Protein AF-A0A2A5FMI6-F1 (afdb_monomer)

Structure (mmCIF, N/CA/C/O backbone):
data_AF-A0A2A5FMI6-F1
#
_entry.id   AF-A0A2A5FMI6-F1
#
loop_
_atom_site.group_PDB
_atom_site.id
_atom_site.type_symbol
_atom_site.label_atom_id
_atom_site.label_alt_id
_atom_site.label_comp_id
_atom_site.label_asym_id
_atom_site.label_entity_id
_atom_site.label_seq_id
_atom_site.pdbx_PDB_ins_code
_atom_site.Cartn_x
_atom_site.Cartn_y
_atom_site.Cartn_z
_atom_site.occupancy
_atom_site.B_iso_or_equiv
_atom_site.auth_seq_id
_atom_site.auth_comp_id
_atom_site.auth_asym_id
_atom_site.auth_atom_id
_atom_site.pdbx_PDB_model_num
ATOM 1 N N . MET A 1 1 ? 10.194 15.326 -29.541 1.00 34.41 1 MET A N 1
ATOM 2 C CA . MET A 1 1 ? 9.474 14.145 -29.024 1.00 34.41 1 MET A CA 1
ATOM 3 C C . MET A 1 1 ? 8.820 14.568 -27.722 1.00 34.41 1 MET A C 1
ATOM 5 O O . MET A 1 1 ? 9.535 14.961 -26.812 1.00 34.41 1 MET A O 1
ATOM 9 N N . CYS A 1 2 ? 7.489 14.636 -27.672 1.00 30.33 2 CYS A N 1
ATOM 10 C CA . CYS A 1 2 ? 6.779 14.927 -26.428 1.00 30.33 2 CYS A CA 1
ATOM 11 C C . CYS A 1 2 ? 6.796 13.659 -25.573 1.00 30.33 2 CYS A C 1
ATOM 13 O O . CYS A 1 2 ? 6.233 12.650 -25.986 1.00 30.33 2 CYS A O 1
ATOM 15 N N . ASN A 1 3 ? 7.459 13.709 -24.417 1.00 36.16 3 ASN A N 1
ATOM 16 C CA . ASN A 1 3 ? 7.354 12.672 -23.396 1.00 36.16 3 ASN A CA 1
ATOM 17 C C . ASN A 1 3 ? 5.887 12.601 -22.959 1.00 36.16 3 ASN A C 1
ATOM 19 O O . ASN A 1 3 ? 5.417 13.506 -22.267 1.00 36.16 3 ASN A O 1
ATOM 23 N N . SER A 1 4 ? 5.151 11.568 -23.372 1.00 38.09 4 SER A N 1
ATOM 24 C CA . SER A 1 4 ? 3.865 11.270 -22.749 1.00 38.09 4 SER A CA 1
ATOM 25 C C . SER A 1 4 ? 4.165 10.781 -21.339 1.00 38.09 4 SER A C 1
ATOM 27 O O . SER A 1 4 ? 4.518 9.622 -21.130 1.00 38.09 4 SER A O 1
ATOM 29 N N . ILE A 1 5 ? 4.105 11.690 -20.369 1.00 50.72 5 ILE A N 1
ATOM 30 C CA . ILE A 1 5 ? 4.133 11.322 -18.957 1.00 50.72 5 ILE A CA 1
ATOM 31 C C . ILE A 1 5 ? 2.928 10.402 -18.755 1.00 50.72 5 ILE A C 1
ATOM 33 O O . ILE A 1 5 ? 1.802 10.793 -19.064 1.00 50.72 5 ILE A O 1
ATOM 37 N N . SER A 1 6 ? 3.162 9.160 -18.332 1.00 61.16 6 SER A N 1
ATOM 38 C CA . SER A 1 6 ? 2.070 8.218 -18.104 1.00 61.16 6 SER A CA 1
ATOM 39 C C . SER A 1 6 ? 1.107 8.786 -17.061 1.00 61.16 6 SER A C 1
ATOM 41 O O . SER A 1 6 ? 1.541 9.430 -16.104 1.00 61.16 6 SER A O 1
ATOM 43 N N . VAL A 1 7 ? -0.196 8.523 -17.207 1.00 62.25 7 VAL A N 1
ATOM 44 C CA . VAL A 1 7 ? -1.234 8.937 -16.236 1.00 62.25 7 VAL A CA 1
ATOM 45 C C . VAL A 1 7 ? -0.836 8.541 -14.805 1.00 62.25 7 VAL A C 1
ATOM 47 O O . VAL A 1 7 ? -1.067 9.284 -13.853 1.00 62.25 7 VAL A O 1
ATOM 50 N N . PHE A 1 8 ? -0.142 7.406 -14.677 1.00 67.62 8 PHE A N 1
ATOM 51 C CA . PHE A 1 8 ? 0.474 6.919 -13.447 1.00 67.62 8 PHE A CA 1
ATOM 52 C C . PHE A 1 8 ? 1.432 7.935 -12.796 1.00 67.62 8 PHE A C 1
ATOM 54 O O . PHE A 1 8 ? 1.319 8.260 -11.612 1.00 67.62 8 PHE A O 1
ATOM 61 N N . SER A 1 9 ? 2.392 8.446 -13.570 1.00 62.84 9 SER A N 1
ATOM 62 C CA . SER A 1 9 ? 3.429 9.360 -13.080 1.00 62.84 9 SER A CA 1
ATOM 63 C C . SER A 1 9 ? 2.920 10.794 -12.909 1.00 62.84 9 SER A C 1
ATOM 65 O O . SER A 1 9 ? 3.347 11.473 -11.974 1.00 62.84 9 SER A O 1
ATOM 67 N N . GLN A 1 10 ? 1.954 11.224 -13.729 1.00 68.44 10 GLN A N 1
ATOM 68 C CA . GLN A 1 10 ? 1.236 12.490 -13.543 1.00 68.44 10 GLN A CA 1
ATOM 69 C C . GLN A 1 10 ? 0.511 12.528 -12.195 1.00 68.44 10 GLN A C 1
ATOM 71 O O . GLN A 1 10 ? 0.766 13.426 -11.394 1.00 68.44 10 GLN A O 1
ATOM 76 N N . LEU A 1 11 ? -0.287 11.508 -11.879 1.00 75.56 11 LEU A N 1
ATOM 77 C CA . LEU A 1 11 ? -1.120 11.499 -10.676 1.00 75.56 11 LEU A CA 1
ATOM 78 C C . LEU A 1 11 ? -0.313 11.606 -9.376 1.00 75.56 11 LEU A C 1
ATOM 80 O O . LEU A 1 11 ? -0.674 12.338 -8.458 1.00 75.56 11 LEU A O 1
ATOM 84 N N . ARG A 1 12 ? 0.821 10.910 -9.286 1.00 74.75 12 ARG A N 1
ATOM 85 C CA . ARG A 1 12 ? 1.675 10.974 -8.091 1.00 74.75 12 ARG A CA 1
ATOM 86 C C . ARG A 1 12 ? 2.562 12.214 -8.034 1.00 74.75 12 ARG A C 1
ATOM 88 O O . ARG A 1 12 ? 2.994 12.578 -6.944 1.00 74.75 12 ARG A O 1
ATOM 95 N N . SER A 1 13 ? 2.797 12.886 -9.162 1.00 71.31 13 SER A N 1
ATOM 96 C CA . SER A 1 13 ? 3.452 14.201 -9.180 1.00 71.31 13 SER A CA 1
ATOM 97 C C . SER A 1 13 ? 2.554 15.322 -8.636 1.00 71.31 13 SER A C 1
ATOM 99 O O . SER A 1 13 ? 3.059 16.331 -8.148 1.00 71.31 13 SER A O 1
ATOM 101 N N . GLU A 1 14 ? 1.232 15.125 -8.653 1.00 75.69 14 GLU A N 1
ATOM 102 C CA . GLU A 1 14 ? 0.247 16.055 -8.085 1.00 75.69 14 GLU A CA 1
ATOM 103 C C . GLU A 1 14 ? 0.136 15.945 -6.553 1.00 75.69 14 GLU A C 1
ATOM 105 O O . GLU A 1 14 ? -0.409 16.835 -5.889 1.00 75.69 14 GLU A O 1
ATOM 110 N N . LEU A 1 15 ? 0.675 14.872 -5.963 1.00 83.56 15 LEU A N 1
ATOM 111 C CA . LEU A 1 15 ? 0.657 14.667 -4.520 1.00 83.56 15 LEU A CA 1
ATOM 112 C C . LEU A 1 15 ? 1.645 15.611 -3.829 1.00 83.56 15 LEU A C 1
ATOM 114 O O . LEU A 1 15 ? 2.859 15.543 -4.007 1.00 83.56 15 LEU A O 1
ATOM 118 N N . LYS A 1 16 ? 1.113 16.468 -2.954 1.00 84.19 16 LYS A N 1
ATOM 119 C CA . LYS A 1 16 ? 1.914 17.404 -2.144 1.00 84.19 16 LYS A CA 1
ATOM 120 C C . LYS A 1 16 ? 2.752 16.710 -1.069 1.00 84.19 16 LYS A C 1
ATOM 122 O O . LYS A 1 16 ? 3.698 17.297 -0.550 1.00 84.19 16 LYS A O 1
ATOM 127 N N . VAL A 1 17 ? 2.364 15.497 -0.684 1.00 87.69 17 VAL A N 1
ATOM 128 C CA . VAL A 1 17 ? 3.002 14.698 0.363 1.00 87.69 17 VAL A CA 1
ATOM 129 C C . VAL A 1 17 ? 3.212 13.295 -0.184 1.00 87.69 17 VAL A C 1
ATOM 131 O O . VAL A 1 17 ? 2.333 12.751 -0.846 1.00 87.69 17 VAL A O 1
ATOM 134 N N . ALA A 1 18 ? 4.378 12.715 0.093 1.00 89.00 18 ALA A N 1
ATOM 135 C CA . ALA A 1 18 ? 4.676 11.350 -0.314 1.00 89.00 18 ALA A CA 1
ATOM 136 C C . ALA A 1 18 ? 3.702 10.352 0.364 1.00 89.00 18 ALA A C 1
ATOM 138 O O . ALA A 1 18 ? 3.466 10.498 1.571 1.00 89.00 18 ALA A O 1
ATOM 139 N N . PRO A 1 19 ? 3.142 9.371 -0.377 1.00 91.81 19 PRO A N 1
ATOM 140 C CA . PRO A 1 19 ? 2.148 8.427 0.145 1.00 91.81 19 PRO A CA 1
ATOM 141 C C . PRO A 1 19 ? 2.578 7.703 1.422 1.00 91.81 19 PRO A C 1
ATOM 143 O O . PRO A 1 19 ? 1.815 7.700 2.383 1.00 91.81 19 PRO A O 1
ATOM 146 N N . ASP A 1 20 ? 3.825 7.224 1.491 1.00 93.50 20 ASP A N 1
ATOM 147 C CA . ASP A 1 20 ? 4.408 6.542 2.658 1.00 93.50 20 ASP A CA 1
ATOM 148 C C . ASP A 1 20 ? 4.218 7.330 3.966 1.00 93.50 20 ASP A C 1
ATOM 150 O O . ASP A 1 20 ? 3.872 6.780 5.015 1.00 93.50 20 ASP A O 1
ATOM 154 N N . LYS A 1 21 ? 4.382 8.656 3.911 1.00 95.25 21 LYS A N 1
ATOM 155 C CA . LYS A 1 21 ? 4.176 9.532 5.074 1.00 95.25 21 LYS A CA 1
ATOM 156 C C . LYS A 1 21 ? 2.707 9.648 5.461 1.00 95.25 21 LYS A C 1
ATOM 158 O O . LYS A 1 21 ? 2.399 9.741 6.649 1.00 95.25 21 LYS A O 1
ATOM 163 N N . VAL A 1 22 ? 1.812 9.678 4.475 1.00 96.44 22 VAL A N 1
ATOM 164 C CA . VAL A 1 22 ? 0.367 9.759 4.710 1.00 96.44 22 VAL A CA 1
ATOM 165 C C . VAL A 1 22 ? -0.139 8.441 5.288 1.00 96.44 22 VAL A C 1
ATOM 167 O O . VAL A 1 22 ? -0.805 8.462 6.318 1.00 96.44 22 VAL A O 1
ATOM 170 N N . PHE A 1 23 ? 0.248 7.308 4.706 1.00 97.62 23 PHE A N 1
ATOM 171 C CA . PHE A 1 23 ? -0.088 5.972 5.194 1.00 97.62 23 PHE A CA 1
ATOM 172 C C . PHE A 1 23 ? 0.403 5.735 6.623 1.00 97.62 23 PHE A C 1
ATOM 174 O O . PHE A 1 23 ? -0.379 5.336 7.483 1.00 97.62 23 PHE A O 1
ATOM 181 N N . SER A 1 24 ? 1.659 6.082 6.923 1.00 97.69 24 SER A N 1
ATOM 182 C CA . SER A 1 24 ? 2.195 5.999 8.287 1.00 97.69 24 SER A CA 1
ATOM 183 C C . SER A 1 24 ? 1.380 6.833 9.287 1.00 97.69 24 SER A C 1
ATOM 185 O O . SER A 1 24 ? 1.099 6.381 10.399 1.00 97.69 24 SER A O 1
ATOM 187 N N . ALA A 1 25 ? 0.951 8.038 8.894 1.00 97.69 25 ALA A N 1
ATOM 188 C CA . ALA A 1 25 ? 0.086 8.863 9.728 1.00 97.69 25 ALA A CA 1
ATOM 189 C C . ALA A 1 25 ? -1.312 8.247 9.898 1.00 97.69 25 ALA A C 1
ATOM 191 O O . ALA A 1 25 ? -1.850 8.278 11.001 1.00 97.69 25 ALA A O 1
ATOM 192 N N . MET A 1 26 ? -1.891 7.678 8.837 1.00 97.75 26 MET A N 1
ATOM 193 C CA . MET A 1 26 ? -3.195 7.012 8.883 1.00 97.75 26 MET A CA 1
ATOM 194 C C . MET A 1 26 ? -3.189 5.823 9.847 1.00 97.75 26 MET A C 1
ATOM 196 O O . MET A 1 26 ? -4.048 5.784 10.722 1.00 97.75 26 MET A O 1
ATOM 200 N N . ILE A 1 27 ? -2.195 4.929 9.761 1.00 97.12 27 ILE A N 1
ATOM 201 C CA . ILE A 1 27 ? -2.022 3.809 10.705 1.00 97.12 27 ILE A CA 1
ATOM 202 C C . ILE A 1 27 ? -1.984 4.339 12.143 1.00 97.12 27 ILE A C 1
ATOM 204 O O . ILE A 1 27 ? -2.795 3.947 12.976 1.00 97.12 27 ILE A O 1
ATOM 208 N N . LYS A 1 28 ? -1.119 5.324 12.412 1.00 97.12 28 LYS A N 1
ATOM 209 C CA . LYS A 1 28 ? -0.980 5.926 13.744 1.00 97.12 28 LYS A CA 1
ATOM 210 C C . LYS A 1 28 ? -2.276 6.553 14.266 1.00 97.12 28 LYS A C 1
ATOM 212 O O . LYS A 1 28 ? -2.503 6.557 15.474 1.00 97.12 28 LYS A O 1
ATOM 217 N N . TYR A 1 29 ? -3.081 7.170 13.402 1.00 96.94 29 TYR A N 1
ATOM 218 C CA . TYR A 1 29 ? -4.355 7.760 13.813 1.00 96.94 29 TYR A CA 1
ATOM 219 C C . TYR A 1 29 ? -5.430 6.698 14.039 1.00 96.94 29 TYR A C 1
ATOM 221 O O . TYR A 1 29 ? -6.199 6.845 14.982 1.00 96.94 29 TYR A O 1
ATOM 229 N N . ALA A 1 30 ? -5.443 5.618 13.256 1.00 95.56 30 ALA A N 1
ATOM 230 C CA . ALA A 1 30 ? -6.326 4.478 13.485 1.00 95.56 30 ALA A CA 1
ATOM 231 C C . ALA A 1 30 ? -6.004 3.761 14.810 1.00 95.56 30 ALA A C 1
ATOM 233 O O . ALA A 1 30 ? -6.902 3.556 15.617 1.00 95.56 30 ALA A O 1
ATOM 234 N N . GLU A 1 31 ? -4.725 3.503 15.108 1.00 94.31 31 GLU A N 1
ATOM 235 C CA . GLU A 1 31 ? -4.276 2.911 16.386 1.00 94.31 31 GLU A CA 1
ATOM 236 C C . GLU A 1 31 ? -4.649 3.751 17.618 1.00 94.31 31 GLU A C 1
ATOM 238 O O . GLU A 1 31 ? -4.774 3.232 18.724 1.00 94.31 31 GLU A O 1
ATOM 243 N N . LYS A 1 32 ? -4.781 5.069 17.440 1.00 95.31 32 LYS A N 1
ATOM 244 C CA . LYS A 1 32 ? -5.145 6.021 18.499 1.00 95.31 32 LYS A CA 1
ATOM 245 C C . LYS A 1 32 ? -6.629 6.365 18.522 1.00 95.31 32 LYS A C 1
ATOM 247 O O . LYS A 1 32 ? -7.016 7.236 19.298 1.00 95.31 32 LYS A O 1
ATOM 252 N N . GLU A 1 33 ? -7.414 5.757 17.638 1.00 93.38 33 GLU A N 1
ATOM 253 C CA . GLU A 1 33 ? -8.842 6.039 17.459 1.00 93.38 33 GLU A CA 1
ATOM 254 C C . GLU A 1 33 ? -9.129 7.524 17.140 1.00 93.38 33 GLU A C 1
ATOM 256 O O . GLU A 1 33 ? -10.209 8.062 17.385 1.00 93.38 33 GLU A O 1
ATOM 261 N N . ASP A 1 34 ? -8.151 8.219 16.549 1.00 95.06 34 ASP A N 1
ATOM 262 C CA . ASP A 1 34 ? -8.227 9.632 16.180 1.00 95.06 34 ASP A CA 1
ATOM 263 C C . ASP A 1 34 ? -8.841 9.783 14.782 1.00 95.06 34 ASP A C 1
ATOM 265 O O . ASP A 1 34 ? -8.181 10.103 13.786 1.00 95.06 34 ASP A O 1
ATOM 269 N N . SER A 1 35 ? -10.148 9.535 14.714 1.00 93.38 35 SER A N 1
ATOM 270 C CA . SER A 1 35 ? -10.934 9.572 13.476 1.00 93.38 35 SER A CA 1
ATOM 271 C C . SER A 1 35 ? -10.835 10.918 12.745 1.00 93.38 35 SER A C 1
ATOM 273 O O . SER A 1 35 ? -10.764 10.969 11.515 1.00 93.38 35 SER A O 1
ATOM 275 N N . VAL A 1 36 ? -10.763 12.029 13.484 1.00 94.44 36 VAL A N 1
ATOM 276 C CA . VAL A 1 36 ? -10.676 13.377 12.908 1.00 94.44 36 VAL A CA 1
ATOM 277 C C . VAL A 1 36 ? -9.380 13.549 12.125 1.00 94.44 36 VAL A C 1
ATOM 279 O O . VAL A 1 36 ? -9.405 14.045 10.993 1.00 94.44 36 VAL A O 1
ATOM 282 N N . ASN A 1 37 ? -8.242 13.171 12.710 1.00 96.56 37 ASN A N 1
ATOM 283 C CA . ASN A 1 37 ? -6.961 13.321 12.034 1.00 96.56 37 ASN A CA 1
ATOM 284 C C . ASN A 1 37 ? -6.726 12.230 10.982 1.00 96.56 37 ASN A C 1
ATOM 286 O O . ASN A 1 37 ? -6.128 12.536 9.950 1.00 96.56 37 ASN A O 1
ATOM 290 N N . LEU A 1 38 ? -7.296 11.032 11.144 1.00 96.25 38 LEU A N 1
ATOM 291 C CA . LEU A 1 38 ? -7.330 10.011 10.094 1.00 96.25 38 LEU A CA 1
ATOM 292 C C . LEU A 1 38 ? -8.002 10.538 8.813 1.00 96.25 38 LEU A C 1
ATOM 294 O O . LEU A 1 38 ? -7.400 10.526 7.737 1.00 96.25 38 LEU A O 1
ATOM 298 N N . ILE A 1 39 ? -9.208 11.104 8.932 1.00 94.88 39 ILE A N 1
ATOM 299 C CA . ILE A 1 39 ? -9.945 11.670 7.790 1.00 94.88 39 ILE A CA 1
ATOM 300 C C . ILE A 1 39 ? -9.205 12.857 7.160 1.00 94.88 39 ILE A C 1
ATOM 302 O O . ILE A 1 39 ? -9.271 13.056 5.944 1.00 94.88 39 ILE A O 1
ATOM 306 N N . LYS A 1 40 ? -8.492 13.668 7.954 1.00 95.81 40 LYS A N 1
ATOM 307 C CA . LYS A 1 40 ? -7.649 14.750 7.417 1.00 95.81 40 LYS A CA 1
ATOM 308 C C . LYS A 1 40 ? -6.466 14.201 6.623 1.00 95.81 40 LYS A C 1
ATOM 310 O O . LYS A 1 40 ? -6.226 14.705 5.528 1.00 95.81 40 LYS A O 1
ATOM 315 N N . SER A 1 41 ? -5.781 13.176 7.131 1.00 95.75 41 SER A N 1
ATOM 316 C CA . SER A 1 41 ? -4.659 12.526 6.445 1.00 95.75 41 SER A CA 1
ATOM 317 C C . SER A 1 41 ? -5.053 12.011 5.066 1.00 95.75 41 SER A C 1
ATOM 319 O O . SER A 1 41 ? -4.372 12.311 4.089 1.00 95.75 41 SER A O 1
ATOM 321 N N . MET A 1 42 ? -6.200 11.334 4.960 1.00 94.19 42 MET A N 1
ATOM 322 C CA . MET A 1 42 ? -6.684 10.765 3.696 1.00 94.19 42 MET A CA 1
ATOM 323 C C . MET A 1 42 ? -6.809 11.792 2.564 1.00 94.19 42 MET A C 1
ATOM 325 O O . MET A 1 42 ? -6.537 11.470 1.412 1.00 94.19 42 MET A O 1
ATOM 329 N N . LYS A 1 43 ? -7.145 13.052 2.873 1.00 93.06 43 LYS A N 1
ATOM 330 C CA . LYS A 1 43 ? -7.273 14.111 1.854 1.00 93.06 43 LYS A CA 1
ATOM 331 C C . LYS A 1 43 ? -5.977 14.358 1.081 1.00 93.06 43 LYS A C 1
ATOM 333 O O . LYS A 1 43 ? -6.023 14.842 -0.045 1.00 93.06 43 LYS A O 1
ATOM 338 N N . HIS A 1 44 ? -4.821 14.047 1.668 1.00 94.00 44 HIS A N 1
ATOM 339 C CA . HIS A 1 44 ? -3.525 14.222 1.011 1.00 94.00 44 HIS A CA 1
ATOM 340 C C . HIS A 1 44 ? -3.249 13.186 -0.082 1.00 94.00 44 HIS A C 1
ATOM 342 O O . HIS A 1 44 ? -2.366 13.417 -0.903 1.00 94.00 44 HIS A O 1
ATOM 348 N N . ILE A 1 45 ? -4.012 12.091 -0.108 1.00 93.50 45 ILE A N 1
ATOM 349 C CA . ILE A 1 45 ? -3.935 11.023 -1.110 1.00 93.50 45 ILE A CA 1
ATOM 350 C C . ILE A 1 45 ? -5.255 10.855 -1.876 1.00 93.50 45 ILE A C 1
ATOM 352 O O . ILE A 1 45 ? -5.439 9.848 -2.549 1.00 93.50 45 ILE A O 1
ATOM 356 N N . ASP A 1 46 ? -6.164 11.838 -1.824 1.00 91.75 46 ASP A N 1
ATOM 357 C CA . ASP A 1 46 ? -7.442 11.799 -2.554 1.00 91.75 46 ASP A CA 1
ATOM 358 C C . ASP A 1 46 ? -7.283 11.429 -4.047 1.00 91.75 46 ASP A C 1
ATOM 360 O O . ASP A 1 46 ? -8.065 10.602 -4.516 1.00 91.75 46 ASP A O 1
ATOM 364 N N . PRO A 1 47 ? -6.269 11.926 -4.793 1.00 90.50 47 PRO A N 1
ATOM 365 C CA . PRO A 1 47 ? -6.044 11.485 -6.171 1.00 90.50 47 PRO A CA 1
ATOM 366 C C . PRO A 1 47 ? -5.799 9.973 -6.305 1.00 90.50 47 PRO A C 1
ATOM 368 O O . PRO A 1 47 ? -6.330 9.348 -7.220 1.00 90.50 47 PRO A O 1
ATOM 371 N N . LEU A 1 48 ? -5.047 9.364 -5.377 1.00 90.75 48 LEU A N 1
ATOM 372 C CA . LEU A 1 48 ? -4.823 7.912 -5.363 1.00 90.75 48 LEU A CA 1
ATOM 373 C C . LEU A 1 48 ? -6.114 7.158 -5.045 1.00 90.75 48 LEU A C 1
ATOM 375 O O . LEU A 1 48 ? -6.441 6.195 -5.729 1.00 90.75 48 LEU A O 1
ATOM 379 N N . LEU A 1 49 ? -6.880 7.631 -4.060 1.00 93.00 49 LEU A N 1
ATOM 380 C CA . LEU A 1 49 ? -8.150 7.011 -3.672 1.00 93.00 49 LEU A CA 1
ATOM 381 C C . LEU A 1 49 ? -9.157 7.008 -4.833 1.00 93.00 49 LEU A C 1
ATOM 383 O O . LEU A 1 49 ? -9.795 5.990 -5.086 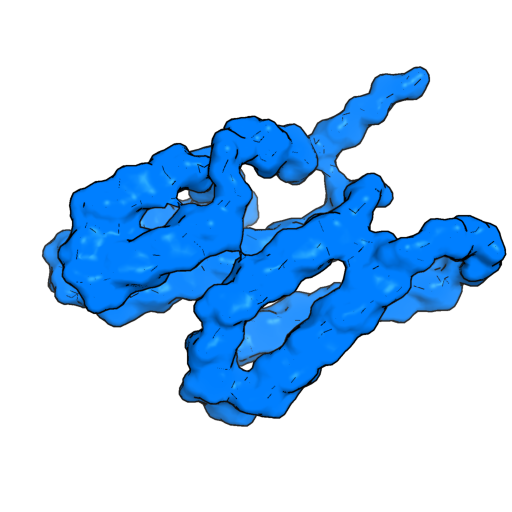1.00 93.00 49 LEU A O 1
ATOM 387 N N . ILE A 1 50 ? -9.248 8.113 -5.582 1.00 91.06 50 ILE A N 1
ATOM 388 C CA . ILE A 1 50 ? -10.103 8.216 -6.775 1.00 91.06 50 ILE A CA 1
ATOM 389 C C . ILE A 1 50 ? -9.637 7.246 -7.865 1.00 91.06 50 ILE A C 1
ATOM 391 O O . ILE A 1 50 ? -10.458 6.547 -8.458 1.00 91.06 50 ILE A O 1
ATOM 395 N N . ARG A 1 51 ? -8.325 7.165 -8.120 1.00 88.06 51 ARG A N 1
ATOM 396 C CA . ARG A 1 51 ? -7.769 6.205 -9.084 1.00 88.06 51 ARG A CA 1
ATOM 397 C C . ARG A 1 51 ? -8.107 4.772 -8.688 1.00 88.06 51 ARG A C 1
ATOM 399 O O . ARG A 1 51 ? -8.514 3.996 -9.545 1.00 88.06 51 ARG A O 1
ATOM 406 N N . PHE A 1 52 ? -7.969 4.417 -7.413 1.00 91.00 52 PHE A N 1
ATOM 407 C CA . PHE A 1 52 ? -8.253 3.057 -6.959 1.00 91.00 52 PHE A CA 1
ATOM 408 C C . PHE A 1 52 ? -9.731 2.703 -7.043 1.00 91.00 52 PHE A C 1
ATOM 410 O O . PHE A 1 52 ? -10.057 1.594 -7.457 1.00 91.00 52 PHE A O 1
ATOM 417 N N . GLN A 1 53 ? -10.618 3.657 -6.772 1.00 92.56 53 GLN A N 1
ATOM 418 C CA . GLN A 1 53 ? -12.040 3.486 -7.041 1.00 92.56 53 GLN A CA 1
ATOM 419 C C . GLN A 1 53 ? -12.305 3.215 -8.529 1.00 92.56 53 GLN A C 1
ATOM 421 O O . GLN A 1 53 ? -13.058 2.312 -8.860 1.00 92.56 53 GLN A O 1
ATOM 426 N N . GLN A 1 54 ? -11.661 3.949 -9.439 1.00 89.12 54 GLN A N 1
ATOM 427 C CA . GLN A 1 54 ? -11.870 3.785 -10.883 1.00 89.12 54 GLN A CA 1
ATOM 428 C C . GLN A 1 54 ? -11.256 2.498 -11.451 1.00 89.12 54 GLN A C 1
ATOM 430 O O . GLN A 1 54 ? -11.817 1.901 -12.364 1.00 89.12 54 GLN A O 1
ATOM 435 N N . GLN A 1 55 ? -10.087 2.096 -10.951 1.00 86.94 55 GLN A N 1
ATOM 436 C CA . GLN A 1 55 ? -9.302 0.993 -11.508 1.00 86.94 55 GLN A CA 1
ATOM 437 C C . GLN A 1 55 ? -9.596 -0.358 -10.849 1.00 86.94 55 GLN A C 1
ATOM 439 O O . GLN A 1 55 ? -9.534 -1.386 -11.520 1.00 86.94 55 GLN A O 1
ATOM 444 N N . TYR A 1 56 ? -9.898 -0.361 -9.551 1.00 86.44 56 TYR A N 1
ATOM 445 C CA . TYR A 1 56 ? -10.086 -1.572 -8.750 1.00 86.44 56 TYR A CA 1
ATOM 446 C C . TYR A 1 56 ? -11.504 -1.697 -8.174 1.00 86.44 56 TYR A C 1
ATOM 448 O O . TYR A 1 56 ? -11.748 -2.624 -7.408 1.00 86.44 56 TYR A O 1
ATOM 456 N N . ASP A 1 57 ? -12.416 -0.776 -8.514 1.00 90.62 57 ASP A N 1
ATOM 457 C CA . ASP A 1 57 ? -13.799 -0.725 -8.006 1.00 90.62 57 ASP A CA 1
ATOM 458 C C . ASP A 1 57 ? -13.882 -0.766 -6.469 1.00 90.62 57 ASP A C 1
ATOM 460 O O . ASP A 1 57 ? -14.776 -1.363 -5.871 1.00 90.62 57 ASP A O 1
ATOM 464 N N . ARG A 1 58 ? -12.897 -0.146 -5.801 1.00 89.56 58 ARG A N 1
ATOM 465 C CA . ARG A 1 58 ? -12.793 -0.132 -4.336 1.00 89.56 58 ARG A CA 1
ATOM 466 C C . ARG A 1 58 ? -12.749 1.293 -3.800 1.00 89.56 58 ARG A C 1
ATOM 468 O O . ARG A 1 58 ? -11.747 1.996 -3.940 1.00 89.56 58 ARG A O 1
ATOM 475 N N . ASP A 1 59 ? -13.822 1.714 -3.133 1.00 94.94 59 ASP A N 1
ATOM 476 C CA . ASP A 1 59 ? -13.894 3.017 -2.465 1.00 94.94 59 ASP A CA 1
ATOM 477 C C . ASP A 1 59 ? -13.365 2.927 -1.025 1.00 94.94 59 ASP A C 1
ATOM 479 O O . ASP A 1 59 ? -14.114 2.916 -0.049 1.00 94.94 59 ASP A O 1
ATOM 483 N N . PHE A 1 60 ? -12.038 2.882 -0.883 1.00 95.25 60 PHE A N 1
ATOM 484 C CA . PHE A 1 60 ? -11.368 2.872 0.426 1.00 95.25 60 PHE A CA 1
ATOM 485 C C . PHE A 1 60 ? -11.805 4.025 1.336 1.00 95.25 60 PHE A C 1
ATOM 487 O O . PHE A 1 60 ? -11.817 3.890 2.557 1.00 95.25 60 PHE A O 1
ATOM 494 N N . LYS A 1 61 ? -12.161 5.179 0.758 1.00 94.44 61 LYS A N 1
ATOM 495 C CA . LYS A 1 61 ? -12.572 6.354 1.525 1.00 94.44 61 LYS A CA 1
ATOM 496 C C . LYS A 1 61 ? -13.942 6.165 2.150 1.00 94.44 61 LYS A C 1
ATOM 498 O O . LYS A 1 61 ? -14.157 6.652 3.261 1.00 94.44 61 LYS A O 1
ATOM 503 N N . LEU A 1 62 ? -14.860 5.531 1.429 1.00 94.62 62 LEU A N 1
ATOM 504 C CA . LEU A 1 62 ? -16.167 5.166 1.948 1.00 94.62 62 LEU A CA 1
ATOM 505 C C . LEU A 1 62 ? -16.039 4.070 3.006 1.00 94.62 62 LEU A C 1
ATOM 507 O O . LEU A 1 62 ? -16.506 4.294 4.117 1.00 94.62 62 LEU A O 1
ATOM 511 N N . ILE A 1 63 ? -15.319 2.985 2.703 1.00 94.50 63 ILE A N 1
ATOM 512 C CA . ILE A 1 63 ? -15.159 1.836 3.610 1.00 94.50 63 ILE A CA 1
ATOM 513 C C . ILE A 1 63 ? -14.577 2.290 4.959 1.00 94.50 63 ILE A C 1
ATOM 515 O O . ILE A 1 63 ? -15.203 2.097 5.993 1.00 94.50 63 ILE A O 1
ATOM 519 N N . ILE A 1 64 ? -13.465 3.043 4.961 1.00 94.62 64 ILE A N 1
ATOM 520 C CA . ILE A 1 64 ? -12.868 3.564 6.210 1.00 94.62 64 ILE A CA 1
ATOM 521 C C . ILE A 1 64 ? -13.870 4.417 7.004 1.00 94.62 64 ILE A C 1
ATOM 523 O O . ILE A 1 64 ? -13.885 4.394 8.232 1.00 94.62 64 ILE A O 1
ATOM 527 N N . LYS A 1 65 ? -14.708 5.215 6.332 1.00 93.44 65 LYS A N 1
ATOM 528 C CA . LYS A 1 65 ? -15.714 6.041 7.016 1.00 93.44 65 LYS A CA 1
ATOM 529 C C . LYS A 1 65 ? -16.855 5.218 7.600 1.00 93.44 65 LYS A C 1
ATOM 531 O O . LYS A 1 65 ? -17.493 5.704 8.532 1.00 93.44 65 LYS A O 1
ATOM 536 N N . GLU A 1 66 ? -17.172 4.074 7.013 1.00 93.25 66 GLU A N 1
ATOM 537 C CA . GLU A 1 66 ? -18.195 3.157 7.506 1.00 93.25 66 GLU A CA 1
ATOM 538 C C . GLU A 1 66 ? -17.670 2.413 8.735 1.00 93.25 66 GLU A C 1
ATOM 540 O O . GLU A 1 66 ? -18.271 2.556 9.798 1.00 93.25 66 GLU A O 1
ATOM 545 N N . ASP A 1 67 ? -16.473 1.829 8.663 1.00 92.38 67 ASP A N 1
ATOM 546 C CA . ASP A 1 67 ? -15.830 1.147 9.798 1.00 92.38 67 ASP A CA 1
ATOM 547 C C . ASP A 1 67 ? -15.628 2.082 11.006 1.00 92.38 67 ASP A C 1
ATOM 549 O O . ASP A 1 67 ? -15.832 1.710 12.164 1.00 92.38 67 ASP A O 1
ATOM 553 N N . LEU A 1 68 ? -15.300 3.356 10.749 1.00 91.19 68 LEU A N 1
ATOM 554 C CA . LEU A 1 68 ? -15.211 4.382 11.792 1.00 91.19 68 LEU A CA 1
ATOM 555 C C . LEU A 1 68 ? -16.547 4.657 12.497 1.00 91.19 68 LEU A C 1
ATOM 557 O O . LEU A 1 68 ? -16.540 5.042 13.666 1.00 91.19 68 LEU A O 1
ATOM 561 N N . LYS A 1 69 ? -17.690 4.519 11.810 1.00 89.75 69 LYS A N 1
ATOM 562 C CA . LYS A 1 69 ? -19.019 4.677 12.431 1.00 89.75 69 LYS A CA 1
ATOM 563 C C . LYS A 1 69 ? -19.396 3.456 13.257 1.00 89.75 69 LYS A C 1
ATOM 565 O O . LYS A 1 69 ? -20.098 3.604 14.252 1.00 89.75 69 LYS A O 1
ATOM 570 N N . GLU A 1 70 ? -18.946 2.282 12.831 1.00 87.31 70 GLU A N 1
ATOM 571 C CA . GLU A 1 70 ? -19.161 1.015 13.530 1.00 87.31 70 GLU A CA 1
ATOM 572 C C . GLU A 1 70 ? -18.257 0.876 14.765 1.00 87.31 70 GLU A C 1
ATOM 574 O O . GLU A 1 70 ? -18.542 0.080 15.656 1.00 87.31 70 GLU A O 1
ATOM 579 N N . GLY A 1 71 ? -17.225 1.723 14.875 1.00 79.62 71 GLY A N 1
ATOM 580 C CA . GLY A 1 71 ? -16.357 1.818 16.050 1.00 79.62 71 GLY A CA 1
ATOM 581 C C . GLY A 1 71 ? -15.281 0.736 16.101 1.00 79.62 71 GLY A C 1
ATOM 582 O O . GLY A 1 71 ? -14.726 0.478 17.167 1.00 79.62 71 GLY A O 1
ATOM 583 N N . SER A 1 72 ? -14.983 0.101 14.966 1.00 82.00 72 SER A N 1
ATOM 584 C CA . SER A 1 72 ? -14.012 -0.986 14.881 1.00 82.00 72 SER A CA 1
ATOM 585 C C . SER A 1 72 ? -12.655 -0.481 14.393 1.00 82.00 72 SER A C 1
ATOM 587 O O . SER A 1 72 ? -12.363 -0.430 13.198 1.00 82.00 72 SER A O 1
ATOM 589 N N . SER A 1 73 ? -11.788 -0.103 15.335 1.00 85.75 73 SER A N 1
ATOM 590 C CA . SER A 1 73 ? -10.417 0.335 15.034 1.00 85.75 73 SER A CA 1
ATOM 591 C C . SER A 1 73 ? -9.603 -0.746 14.303 1.00 85.75 73 SER A C 1
ATOM 593 O O . SER A 1 73 ? -8.736 -0.420 13.491 1.00 85.75 73 SER A O 1
ATOM 595 N N . SER A 1 74 ? -9.890 -2.030 14.551 1.00 88.94 74 SER A N 1
ATOM 596 C CA . SER A 1 74 ? -9.261 -3.152 13.844 1.00 88.94 74 SER A CA 1
ATOM 597 C C . SER A 1 74 ? -9.662 -3.219 12.375 1.00 88.94 74 SER A C 1
ATOM 599 O O . SER A 1 74 ? -8.788 -3.414 11.532 1.00 88.94 74 SER A O 1
ATOM 601 N N . ASP A 1 75 ? -10.939 -3.003 12.056 1.00 92.75 75 ASP A N 1
ATOM 602 C CA . ASP A 1 75 ? -11.422 -3.073 10.671 1.00 92.75 75 ASP A CA 1
ATOM 603 C C . ASP A 1 75 ? -10.876 -1.896 9.857 1.00 92.75 75 ASP A C 1
ATOM 605 O O . ASP A 1 75 ? -10.336 -2.083 8.766 1.00 92.75 75 ASP A O 1
ATOM 609 N N . VAL A 1 76 ? -10.817 -0.706 10.468 1.00 95.31 76 VAL A N 1
ATOM 610 C CA . VAL A 1 76 ? -10.138 0.457 9.878 1.00 95.31 76 VAL A CA 1
ATOM 611 C C . VAL A 1 76 ? -8.673 0.145 9.548 1.00 95.31 76 VAL A C 1
ATOM 613 O O . VAL A 1 76 ? -8.198 0.498 8.466 1.00 95.31 76 VAL A O 1
ATOM 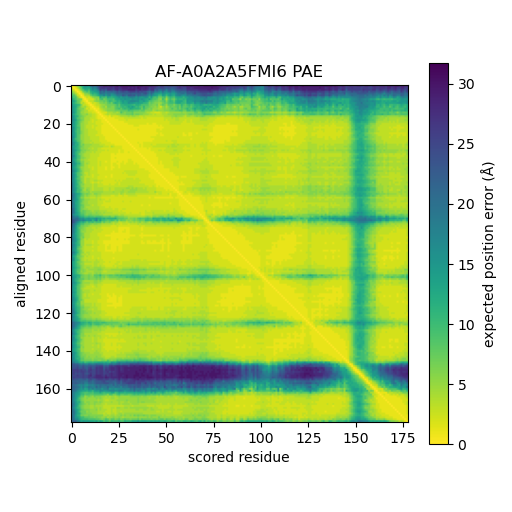616 N N . LEU A 1 77 ? -7.935 -0.507 10.454 1.00 94.94 77 LEU A N 1
ATOM 617 C CA . LEU A 1 77 ? -6.536 -0.878 10.211 1.00 94.94 77 LEU A CA 1
ATOM 618 C C . LEU A 1 77 ? -6.392 -1.891 9.071 1.00 94.94 77 LEU A C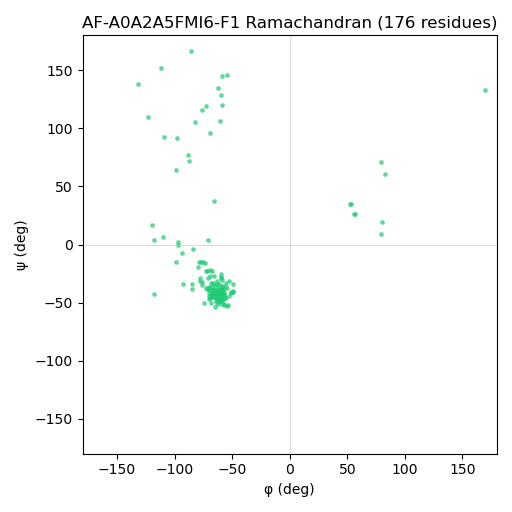 1
ATOM 620 O O . LEU A 1 77 ? -5.477 -1.748 8.260 1.00 94.94 77 LEU A O 1
ATOM 624 N N . ILE A 1 78 ? -7.295 -2.870 8.972 1.00 93.88 78 ILE A N 1
ATOM 625 C CA . ILE A 1 78 ? -7.326 -3.831 7.859 1.00 93.88 78 ILE A CA 1
ATOM 626 C C . ILE A 1 78 ? -7.492 -3.084 6.533 1.00 93.88 78 ILE A C 1
ATOM 628 O O . ILE A 1 78 ? -6.700 -3.270 5.611 1.00 93.88 78 ILE A O 1
ATOM 632 N N . VAL A 1 79 ? -8.445 -2.157 6.454 1.00 95.50 79 VAL A N 1
ATOM 633 C CA . VAL A 1 79 ? -8.714 -1.409 5.219 1.00 95.50 79 VAL A CA 1
ATOM 634 C C . VAL A 1 79 ? -7.571 -0.455 4.861 1.00 95.50 79 VAL A C 1
ATOM 636 O O . VAL A 1 79 ? -7.270 -0.267 3.679 1.00 95.50 79 VAL A O 1
ATOM 639 N N . ILE A 1 80 ? -6.882 0.120 5.853 1.00 96.88 80 ILE A N 1
ATOM 640 C CA . ILE A 1 80 ? -5.657 0.901 5.623 1.00 96.88 80 ILE A C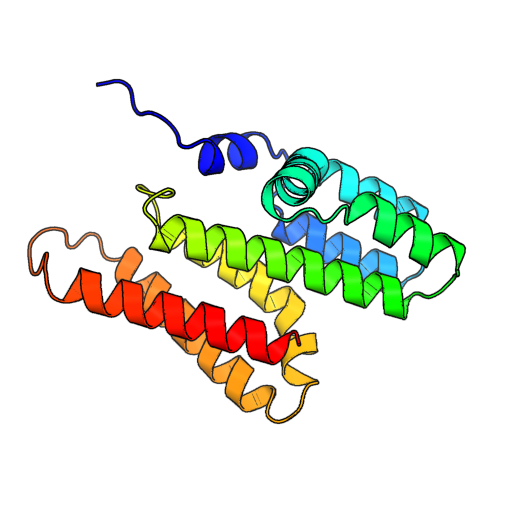A 1
ATOM 641 C C . ILE A 1 80 ? -4.535 0.007 5.079 1.00 96.88 80 ILE A C 1
ATOM 643 O O . ILE A 1 80 ? -3.863 0.401 4.127 1.00 96.88 80 ILE A O 1
ATOM 647 N N . ASN A 1 81 ? -4.338 -1.192 5.630 1.00 95.75 81 ASN A N 1
ATOM 648 C CA . ASN A 1 81 ? -3.336 -2.131 5.120 1.00 95.75 81 ASN A CA 1
ATOM 649 C C . ASN A 1 81 ? -3.651 -2.557 3.680 1.00 95.75 81 ASN A C 1
ATOM 651 O O . ASN A 1 81 ? -2.755 -2.554 2.835 1.00 95.75 81 ASN A O 1
ATOM 655 N N . ASP A 1 82 ? -4.920 -2.820 3.367 1.00 95.31 82 ASP A N 1
ATOM 656 C CA . ASP A 1 82 ? -5.370 -3.123 2.007 1.00 95.31 82 ASP A CA 1
ATOM 657 C C . ASP A 1 82 ? -5.139 -1.963 1.031 1.00 95.31 82 ASP A C 1
ATOM 659 O O . ASP A 1 82 ? -4.793 -2.180 -0.134 1.00 95.31 82 ASP A O 1
ATOM 663 N N . LEU A 1 83 ? -5.334 -0.721 1.485 1.00 96.50 83 LEU A N 1
ATOM 664 C CA . LEU A 1 83 ? -5.071 0.478 0.691 1.00 96.50 83 LEU A CA 1
ATOM 665 C C . LEU A 1 83 ? -3.586 0.566 0.327 1.00 96.50 83 LEU A C 1
ATOM 667 O O . LEU A 1 83 ? -3.246 0.782 -0.836 1.00 96.50 83 LEU A O 1
ATOM 671 N N . ILE A 1 84 ? -2.708 0.370 1.312 1.00 97.06 84 ILE A N 1
ATOM 672 C CA . ILE A 1 84 ? -1.254 0.397 1.112 1.00 97.06 84 ILE A CA 1
ATOM 673 C C . ILE A 1 84 ? -0.828 -0.747 0.187 1.00 97.06 84 ILE A C 1
ATOM 675 O O . ILE A 1 84 ? -0.059 -0.542 -0.749 1.00 97.06 84 ILE A O 1
ATOM 679 N N . TYR A 1 85 ? -1.373 -1.946 0.393 1.00 95.94 85 TYR A N 1
ATOM 680 C CA . TYR A 1 85 ? -1.160 -3.086 -0.493 1.00 95.94 85 TYR A CA 1
ATOM 681 C C . TYR A 1 85 ? -1.587 -2.787 -1.938 1.00 95.94 85 TYR A C 1
ATOM 683 O O . TYR A 1 85 ? -0.839 -3.071 -2.875 1.00 95.94 85 TYR A O 1
ATOM 691 N N . THR A 1 86 ? -2.749 -2.163 -2.130 1.00 94.69 86 THR A N 1
ATOM 692 C CA . THR A 1 86 ? -3.242 -1.781 -3.461 1.00 94.69 86 THR A CA 1
ATOM 693 C C . THR A 1 86 ? -2.298 -0.790 -4.138 1.00 94.69 86 THR A C 1
ATOM 695 O O . THR A 1 86 ? -1.998 -0.947 -5.321 1.00 94.69 86 THR A O 1
ATOM 698 N N . ASP A 1 87 ? -1.754 0.169 -3.384 1.00 94.50 87 ASP A N 1
ATOM 699 C CA . ASP A 1 87 ? -0.751 1.118 -3.874 1.00 94.50 87 ASP A CA 1
ATOM 700 C C . ASP A 1 87 ? 0.527 0.413 -4.362 1.00 94.50 87 ASP A C 1
ATOM 702 O O . ASP A 1 87 ? 1.007 0.683 -5.466 1.00 94.50 87 ASP A O 1
ATOM 706 N N . ILE A 1 88 ? 1.029 -0.554 -3.587 1.00 95.62 88 ILE A N 1
ATOM 707 C CA . ILE A 1 88 ? 2.199 -1.372 -3.942 1.00 95.62 88 ILE A CA 1
ATOM 708 C C . ILE A 1 88 ? 1.940 -2.153 -5.233 1.00 95.62 88 ILE A C 1
ATOM 710 O O . ILE A 1 88 ? 2.772 -2.140 -6.143 1.00 95.62 88 ILE A O 1
ATOM 714 N N . ILE A 1 89 ? 0.792 -2.829 -5.331 1.00 93.94 89 ILE A N 1
ATOM 715 C CA . ILE A 1 89 ? 0.423 -3.621 -6.509 1.00 93.94 89 ILE A CA 1
ATOM 716 C C . ILE A 1 89 ? 0.270 -2.739 -7.747 1.00 93.94 89 ILE A C 1
ATOM 718 O O . ILE A 1 89 ? 0.734 -3.132 -8.819 1.00 93.94 89 ILE A O 1
ATOM 722 N N . ASP A 1 90 ? -0.317 -1.549 -7.613 1.00 91.88 90 ASP A N 1
ATOM 723 C CA . ASP A 1 90 ? -0.446 -0.592 -8.714 1.00 91.88 90 ASP A CA 1
ATOM 724 C C . ASP A 1 90 ? 0.937 -0.181 -9.244 1.00 91.88 90 ASP A C 1
ATOM 726 O O . ASP A 1 90 ? 1.169 -0.217 -10.453 1.00 91.88 90 ASP A O 1
ATOM 730 N N . ILE A 1 91 ? 1.904 0.103 -8.359 1.00 92.25 91 ILE A N 1
ATOM 731 C CA . ILE A 1 91 ? 3.288 0.408 -8.763 1.00 92.25 91 ILE A CA 1
ATOM 732 C C . ILE A 1 91 ? 3.949 -0.786 -9.455 1.00 92.25 91 ILE A C 1
ATOM 734 O O . ILE A 1 91 ? 4.533 -0.627 -10.529 1.00 92.25 91 ILE A O 1
ATOM 738 N N . LEU A 1 92 ? 3.902 -1.976 -8.850 1.00 93.00 92 LEU A N 1
ATOM 739 C CA . LEU A 1 92 ? 4.579 -3.155 -9.398 1.00 93.00 92 LEU A CA 1
ATOM 740 C C . LEU A 1 92 ? 4.004 -3.547 -10.765 1.00 93.00 92 LEU A C 1
ATOM 742 O O . LEU A 1 92 ? 4.771 -3.855 -11.679 1.00 93.00 92 LEU A O 1
ATOM 746 N N . ASN A 1 93 ? 2.681 -3.468 -10.936 1.00 91.12 93 ASN A N 1
ATOM 747 C CA . ASN A 1 93 ? 2.034 -3.660 -12.232 1.00 91.12 93 ASN A CA 1
ATOM 748 C C . ASN A 1 93 ? 2.418 -2.564 -13.226 1.00 91.12 93 ASN A C 1
ATOM 750 O O . ASN A 1 93 ? 2.731 -2.885 -14.368 1.00 91.12 93 ASN A O 1
ATOM 754 N N . GLY A 1 94 ? 2.485 -1.300 -12.800 1.00 88.88 94 GLY A N 1
ATOM 755 C CA . GLY A 1 94 ? 2.935 -0.206 -13.658 1.00 88.88 94 GLY A CA 1
ATOM 756 C C . GLY A 1 94 ? 4.363 -0.415 -14.179 1.00 88.88 94 GLY A C 1
ATOM 757 O O . GLY A 1 94 ? 4.641 -0.187 -1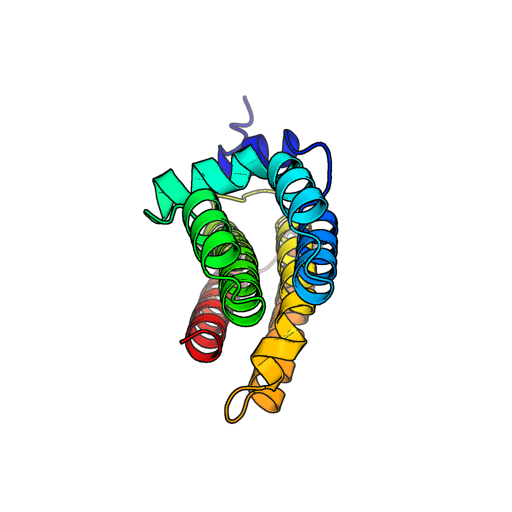5.357 1.00 88.88 94 GLY A O 1
ATOM 758 N N . VAL A 1 95 ? 5.273 -0.929 -13.342 1.00 89.25 95 VAL A N 1
ATOM 759 C CA . VAL A 1 95 ? 6.631 -1.313 -13.772 1.00 89.25 95 VAL A CA 1
ATOM 760 C C . VAL A 1 95 ? 6.599 -2.519 -14.715 1.00 89.25 95 VAL A C 1
ATOM 762 O O . VAL A 1 95 ? 7.289 -2.508 -15.738 1.00 89.25 95 VAL A O 1
ATOM 765 N N . LYS A 1 96 ? 5.819 -3.554 -14.379 1.00 89.25 96 LYS A N 1
ATOM 766 C CA . LYS A 1 96 ? 5.712 -4.803 -15.148 1.00 89.25 96 LYS A CA 1
ATOM 767 C C . LYS A 1 96 ? 5.136 -4.577 -16.547 1.00 89.25 96 LYS A C 1
ATOM 769 O O . LYS A 1 96 ? 5.682 -5.095 -17.516 1.00 89.25 96 LYS A O 1
ATOM 774 N N . ASN A 1 97 ? 4.074 -3.785 -16.650 1.00 86.94 97 ASN A N 1
ATOM 775 C CA . ASN A 1 97 ? 3.336 -3.525 -17.887 1.00 86.94 97 ASN A CA 1
ATOM 776 C C . ASN A 1 97 ? 3.970 -2.422 -18.746 1.00 86.94 97 ASN A C 1
ATOM 778 O O . ASN A 1 97 ? 3.486 -2.138 -19.837 1.00 86.94 97 ASN A O 1
ATOM 782 N N . GLY A 1 98 ? 5.042 -1.785 -18.263 1.00 83.69 98 GLY A N 1
ATOM 783 C CA . GLY A 1 98 ? 5.712 -0.699 -18.975 1.00 83.69 98 GLY A CA 1
ATOM 784 C C . GLY A 1 98 ? 5.013 0.659 -18.874 1.00 83.69 98 GLY A C 1
ATOM 785 O O . GLY A 1 98 ? 5.450 1.595 -19.522 1.00 83.69 98 GLY A O 1
ATOM 786 N N . GLU A 1 99 ? 3.990 0.820 -18.031 1.00 84.69 99 GLU A N 1
ATOM 787 C CA . GLU A 1 99 ? 3.350 2.123 -17.761 1.00 84.69 99 GLU A CA 1
ATOM 788 C C . GLU A 1 99 ? 4.293 3.090 -17.019 1.00 84.69 99 GLU A C 1
ATOM 790 O O . GLU A 1 99 ? 4.133 4.314 -17.056 1.00 84.69 99 GLU A O 1
ATOM 795 N N . ILE A 1 100 ? 5.297 2.537 -16.336 1.00 83.75 100 ILE A N 1
ATOM 796 C CA . ILE A 1 100 ? 6.401 3.254 -15.705 1.00 83.75 100 ILE A CA 1
ATOM 797 C C . ILE A 1 100 ? 7.671 2.974 -16.510 1.00 83.75 100 ILE A C 1
ATOM 799 O O . ILE A 1 100 ? 8.381 1.995 -16.273 1.00 83.75 100 ILE A O 1
ATOM 803 N N . GLU A 1 101 ? 7.971 3.836 -17.477 1.00 74.19 101 GLU A N 1
ATOM 804 C CA . GLU A 1 101 ? 9.116 3.640 -18.377 1.00 74.19 101 GLU A CA 1
ATOM 805 C C . GLU A 1 101 ? 10.433 4.172 -17.799 1.00 74.19 101 GLU A C 1
ATOM 807 O O . GLU A 1 101 ? 11.492 3.581 -18.014 1.00 74.19 101 GLU A O 1
ATOM 812 N N . THR A 1 102 ? 10.373 5.259 -17.025 1.00 78.50 102 THR A N 1
ATOM 813 C CA . THR A 1 102 ? 11.551 5.950 -16.481 1.00 78.50 102 THR A CA 1
ATOM 814 C C . THR A 1 102 ? 11.647 5.809 -14.967 1.00 78.50 102 THR A C 1
ATOM 816 O O . THR A 1 102 ? 10.642 5.668 -14.268 1.00 78.50 102 THR A O 1
ATOM 819 N N . ASN A 1 103 ? 12.878 5.852 -14.446 1.00 82.50 103 ASN A N 1
ATOM 820 C CA . ASN A 1 103 ? 13.165 5.822 -13.008 1.00 82.50 103 ASN A CA 1
ATOM 821 C C . ASN A 1 103 ? 12.519 4.638 -12.261 1.00 82.50 103 ASN A C 1
ATOM 823 O O . ASN A 1 103 ? 12.137 4.775 -11.100 1.00 82.50 103 ASN A O 1
ATOM 827 N N . LYS A 1 104 ? 12.403 3.463 -12.900 1.00 86.69 104 LYS A N 1
ATOM 828 C CA . LYS A 1 104 ? 11.774 2.256 -12.324 1.00 86.69 104 LYS A CA 1
ATOM 829 C C . LYS A 1 104 ? 12.290 1.930 -10.919 1.00 86.69 104 LYS A C 1
ATOM 831 O O . LYS A 1 104 ? 11.499 1.625 -10.033 1.00 86.69 104 LYS A O 1
ATOM 836 N N . GLY A 1 105 ? 13.595 2.080 -10.675 1.00 87.75 105 GLY A N 1
ATOM 837 C CA . GLY A 1 105 ? 14.196 1.855 -9.356 1.00 87.75 105 GLY A CA 1
ATOM 838 C C . GLY A 1 105 ? 13.660 2.791 -8.266 1.00 87.75 105 GLY A C 1
ATOM 839 O O . GLY A 1 105 ? 13.483 2.367 -7.126 1.00 87.75 105 GLY A O 1
ATOM 840 N N . VAL A 1 106 ? 13.331 4.043 -8.607 1.00 88.25 106 VAL A N 1
ATOM 841 C CA . VAL A 1 106 ? 12.699 4.997 -7.678 1.00 88.25 106 VAL A CA 1
ATOM 842 C C . VAL A 1 106 ? 11.284 4.545 -7.333 1.00 88.25 106 VAL A C 1
ATOM 844 O O . VAL A 1 106 ? 10.912 4.550 -6.163 1.00 88.25 106 VAL A O 1
ATOM 847 N N . TRP A 1 107 ? 10.521 4.099 -8.328 1.00 89.75 107 TRP A N 1
ATOM 848 C CA . TRP A 1 107 ? 9.168 3.581 -8.137 1.00 89.75 107 TRP A CA 1
ATOM 849 C C . TRP A 1 107 ? 9.143 2.326 -7.267 1.00 89.75 107 TRP A C 1
ATOM 851 O O . TRP A 1 107 ? 8.396 2.263 -6.296 1.00 89.75 107 TRP A O 1
ATOM 861 N N . ILE A 1 108 ? 10.040 1.377 -7.532 1.00 92.94 108 ILE A N 1
ATOM 862 C CA . ILE A 1 108 ? 10.207 0.177 -6.703 1.00 92.94 108 ILE A CA 1
ATOM 863 C C . ILE A 1 108 ? 10.601 0.557 -5.270 1.00 92.94 108 ILE A C 1
ATOM 865 O O . ILE A 1 108 ? 10.113 -0.045 -4.318 1.00 92.94 108 ILE A O 1
ATOM 869 N N . LYS A 1 109 ? 11.443 1.581 -5.088 1.00 92.62 109 LYS A N 1
ATOM 870 C CA . LYS A 1 109 ? 11.804 2.086 -3.758 1.00 92.62 109 LYS A CA 1
ATOM 871 C C . LYS A 1 109 ? 10.615 2.709 -3.020 1.00 92.62 109 LYS A C 1
ATOM 873 O O . LYS A 1 109 ? 10.558 2.597 -1.799 1.00 92.62 109 LYS A O 1
ATOM 878 N N . ILE A 1 110 ? 9.695 3.366 -3.727 1.00 92.06 110 ILE A N 1
ATOM 879 C CA . ILE A 1 110 ? 8.441 3.871 -3.144 1.00 92.06 110 ILE A CA 1
ATOM 880 C C . ILE A 1 110 ? 7.586 2.686 -2.685 1.00 92.06 110 ILE A C 1
ATOM 882 O O . ILE A 1 110 ? 7.313 2.587 -1.495 1.00 92.06 110 ILE A O 1
ATOM 886 N N . ALA A 1 111 ? 7.316 1.727 -3.576 1.00 95.06 111 ALA A N 1
ATOM 887 C CA . ALA A 1 111 ? 6.576 0.508 -3.244 1.00 95.06 111 ALA A CA 1
ATOM 888 C C . ALA A 1 111 ? 7.197 -0.257 -2.060 1.00 95.06 111 ALA A C 1
ATOM 890 O O . ALA A 1 111 ? 6.488 -0.779 -1.207 1.00 95.06 111 ALA A O 1
ATOM 891 N N . TYR A 1 112 ? 8.529 -0.292 -1.961 1.00 96.88 112 TYR A N 1
ATOM 892 C CA . TYR A 1 112 ? 9.212 -0.910 -0.827 1.00 96.88 112 TYR A CA 1
ATOM 893 C C . TYR A 1 112 ? 8.967 -0.171 0.497 1.00 96.88 112 TYR A C 1
ATOM 895 O O . TYR A 1 112 ? 8.804 -0.807 1.535 1.00 96.88 112 TYR A O 1
ATOM 903 N N . LYS A 1 113 ? 8.940 1.165 0.493 1.00 96.38 113 LYS A N 1
ATOM 904 C CA . LYS A 1 113 ? 8.638 1.940 1.706 1.00 96.38 113 LYS A CA 1
ATOM 905 C C . LYS A 1 113 ? 7.216 1.697 2.187 1.00 96.38 113 LYS A C 1
ATOM 907 O O . LYS A 1 113 ? 7.018 1.517 3.383 1.00 96.38 113 LYS A O 1
ATOM 912 N N . ASP A 1 114 ? 6.271 1.651 1.255 1.00 96.69 114 ASP A N 1
ATOM 913 C CA . ASP A 1 114 ? 4.880 1.319 1.543 1.00 96.69 114 ASP A CA 1
ATOM 914 C C . ASP A 1 114 ? 4.780 -0.117 2.080 1.00 96.69 114 ASP A C 1
ATOM 916 O O . ASP A 1 114 ? 4.157 -0.359 3.111 1.00 96.69 114 ASP A O 1
ATOM 920 N N . TYR A 1 115 ? 5.515 -1.058 1.477 1.00 97.50 115 TYR A N 1
ATOM 921 C CA . TYR A 1 115 ? 5.604 -2.437 1.955 1.00 97.50 115 TYR A CA 1
ATOM 922 C C . TYR A 1 115 ? 6.114 -2.538 3.399 1.00 97.50 115 TYR A C 1
ATOM 924 O O . TYR A 1 115 ? 5.579 -3.305 4.194 1.00 97.50 115 TYR A O 1
ATOM 932 N N . VAL A 1 116 ? 7.129 -1.755 3.776 1.00 97.50 116 VAL A N 1
ATOM 933 C CA . VAL A 1 116 ? 7.658 -1.756 5.150 1.00 97.50 116 VAL A CA 1
ATOM 934 C C . VAL A 1 116 ? 6.584 -1.373 6.178 1.00 97.50 116 VAL A C 1
ATOM 936 O O . VAL A 1 116 ? 6.650 -1.863 7.304 1.00 97.50 116 VAL A O 1
ATOM 939 N N . LEU A 1 117 ? 5.582 -0.567 5.807 1.00 97.44 117 LEU A N 1
ATOM 940 C CA . LEU A 1 117 ? 4.469 -0.217 6.697 1.00 97.44 117 LEU A CA 1
ATOM 941 C C . LEU A 1 117 ? 3.536 -1.403 6.963 1.00 97.44 117 LEU A C 1
ATOM 943 O O . LEU A 1 117 ? 3.074 -1.555 8.089 1.00 97.44 117 LEU A O 1
ATOM 947 N N . ILE A 1 118 ? 3.299 -2.255 5.961 1.00 95.94 118 ILE A N 1
ATOM 948 C CA . ILE A 1 118 ? 2.444 -3.449 6.090 1.00 95.94 118 ILE A CA 1
ATOM 949 C C . ILE A 1 118 ? 3.224 -4.721 6.445 1.00 95.94 118 ILE A C 1
ATOM 951 O O . ILE A 1 118 ? 2.629 -5.747 6.751 1.00 95.94 118 ILE A O 1
ATOM 955 N N . SER A 1 119 ? 4.557 -4.673 6.454 1.00 96.31 119 SER A N 1
ATOM 956 C CA . SER A 1 119 ? 5.423 -5.793 6.847 1.00 96.31 119 SER A CA 1
ATOM 957 C C . SER A 1 119 ? 5.035 -6.408 8.206 1.00 96.31 119 SER A C 1
ATOM 959 O O . SER A 1 119 ? 4.970 -7.633 8.279 1.00 96.31 119 SER A O 1
ATOM 961 N N . PRO A 1 120 ? 4.692 -5.638 9.263 1.00 94.62 120 PRO A N 1
ATOM 962 C CA . PRO A 1 120 ? 4.199 -6.221 10.515 1.00 94.62 120 PRO A CA 1
ATOM 963 C C . PRO A 1 120 ? 2.915 -7.044 10.351 1.00 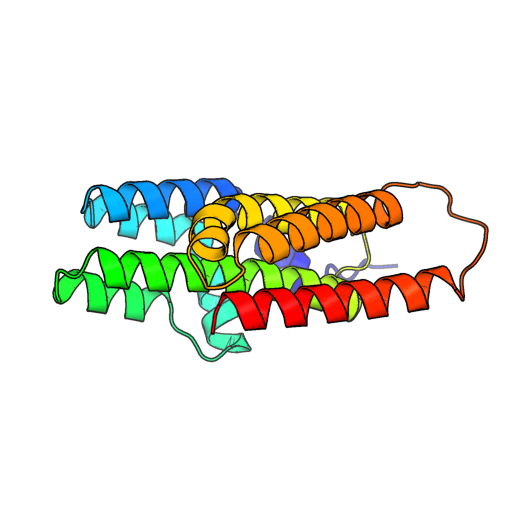94.62 120 PRO A C 1
ATOM 965 O O . PRO A 1 120 ? 2.783 -8.092 10.980 1.00 94.62 120 PRO A O 1
ATOM 968 N N . TYR A 1 121 ? 1.997 -6.603 9.485 1.00 91.75 121 TYR A N 1
ATOM 969 C CA . TYR A 1 121 ? 0.776 -7.340 9.159 1.00 91.75 121 TYR A CA 1
ATOM 970 C C . TYR A 1 121 ? 1.106 -8.639 8.411 1.00 91.75 121 TYR A C 1
ATOM 972 O O . TYR A 1 121 ? 0.647 -9.709 8.800 1.00 91.75 121 TYR A O 1
ATOM 980 N N . VAL A 1 122 ? 2.008 -8.580 7.427 1.00 93.38 122 VAL A N 1
ATOM 981 C CA . VAL A 1 122 ? 2.493 -9.763 6.693 1.00 93.38 122 VAL A CA 1
ATOM 982 C C . VAL A 1 122 ? 3.190 -10.762 7.620 1.00 93.38 122 VAL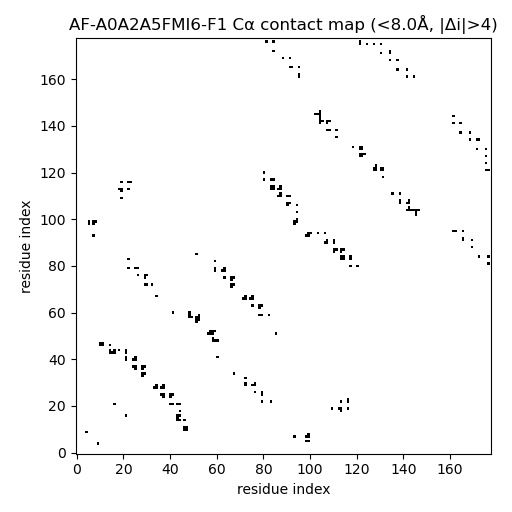 A C 1
ATOM 984 O O . VAL A 1 122 ? 3.004 -11.963 7.484 1.00 93.38 122 VAL A O 1
ATOM 987 N N . VAL A 1 123 ? 3.974 -10.303 8.595 1.00 94.88 123 VAL A N 1
ATOM 988 C CA . VAL A 1 123 ? 4.632 -11.193 9.568 1.00 94.88 123 VAL A CA 1
ATOM 989 C C . VAL A 1 123 ? 3.615 -11.909 10.465 1.00 94.88 123 VAL A C 1
ATOM 991 O O . VAL A 1 123 ? 3.905 -13.001 10.947 1.00 94.88 123 VAL A O 1
ATOM 994 N N . SER A 1 124 ? 2.437 -11.314 10.679 1.00 90.56 124 SER A N 1
ATOM 995 C CA . SER A 1 124 ? 1.403 -11.856 11.565 1.00 90.56 124 SER A CA 1
ATOM 996 C C . SER A 1 124 ? 0.606 -13.027 10.977 1.00 90.56 124 SER A C 1
ATOM 998 O O . SER A 1 124 ? -0.053 -13.733 11.739 1.00 90.56 124 SER A O 1
ATOM 1000 N N . VAL A 1 125 ? 0.679 -13.262 9.660 1.00 88.19 125 VAL A N 1
ATOM 1001 C CA . VAL A 1 125 ? -0.006 -14.388 9.004 1.00 88.19 125 VAL A CA 1
ATOM 1002 C C . VAL A 1 125 ? 0.831 -15.675 9.042 1.00 88.19 125 VAL A C 1
ATOM 1004 O O . VAL A 1 125 ? 2.034 -15.657 9.317 1.00 88.19 125 VAL A O 1
ATOM 1007 N N . ASP A 1 126 ? 0.216 -16.819 8.736 1.00 83.25 126 ASP A N 1
ATOM 1008 C CA . ASP A 1 126 ? 0.893 -18.122 8.735 1.00 83.25 126 ASP A CA 1
ATOM 1009 C C . ASP A 1 126 ? 2.077 -18.169 7.750 1.00 83.25 126 ASP A C 1
ATOM 1011 O O . ASP A 1 126 ? 1.955 -17.873 6.557 1.00 83.25 126 ASP A O 1
ATOM 1015 N N . ASN A 1 127 ? 3.250 -18.595 8.239 1.00 85.81 127 ASN A N 1
ATOM 1016 C CA . ASN A 1 127 ? 4.534 -18.515 7.520 1.00 85.81 127 ASN A CA 1
ATOM 1017 C C . ASN A 1 127 ? 4.891 -17.084 7.058 1.00 85.81 127 ASN A C 1
ATOM 1019 O O . ASN A 1 127 ? 5.590 -16.906 6.054 1.00 85.81 127 ASN A O 1
ATOM 1023 N N . GLY A 1 128 ? 4.381 -16.063 7.750 1.00 90.19 128 GLY A N 1
ATOM 1024 C CA . GLY A 1 128 ? 4.525 -14.657 7.391 1.00 90.19 128 GLY A CA 1
ATOM 1025 C C . GLY A 1 128 ? 5.956 -14.135 7.484 1.00 90.19 128 GLY A C 1
ATOM 1026 O O . GLY A 1 128 ? 6.370 -13.318 6.669 1.00 90.19 128 GLY A O 1
ATOM 1027 N N . PHE A 1 129 ? 6.757 -14.643 8.423 1.00 94.12 129 PHE A N 1
ATOM 1028 C CA . PHE A 1 129 ? 8.151 -14.220 8.599 1.00 94.12 129 PHE A CA 1
ATOM 1029 C C . PHE A 1 129 ? 9.033 -14.565 7.384 1.00 94.12 129 PHE A C 1
ATOM 1031 O O . PHE A 1 129 ? 9.784 -13.733 6.873 1.00 94.12 129 PHE A O 1
ATOM 1038 N N . GLU A 1 130 ? 8.917 -15.787 6.876 1.00 94.75 130 GLU A N 1
ATOM 1039 C CA . GLU A 1 130 ? 9.636 -16.290 5.708 1.00 94.75 130 GLU A CA 1
ATOM 1040 C C . GLU A 1 130 ? 9.192 -15.557 4.442 1.00 94.75 130 GLU A C 1
ATOM 1042 O O . GLU A 1 130 ? 10.031 -15.187 3.614 1.00 94.75 130 GLU A O 1
ATOM 1047 N N . GLN A 1 131 ? 7.886 -15.307 4.316 1.00 93.25 131 GLN A N 1
ATOM 1048 C CA . GLN A 1 131 ? 7.317 -14.529 3.217 1.00 93.25 131 GLN A CA 1
ATOM 1049 C C . GLN A 1 131 ? 7.803 -13.078 3.257 1.00 93.25 131 GLN A C 1
ATOM 1051 O O . GLN A 1 131 ? 8.262 -12.567 2.235 1.00 93.25 131 GLN A O 1
ATOM 1056 N N . ASP A 1 132 ? 7.817 -12.446 4.432 1.00 95.88 132 ASP A N 1
ATOM 1057 C CA . ASP A 1 132 ? 8.324 -11.089 4.610 1.00 95.88 132 ASP A CA 1
ATOM 1058 C C . ASP A 1 132 ? 9.802 -10.976 4.227 1.00 95.88 132 ASP A C 1
ATOM 1060 O O . ASP A 1 132 ? 10.204 -10.085 3.472 1.00 95.88 132 ASP A O 1
ATOM 1064 N N . ARG A 1 133 ? 10.622 -11.929 4.681 1.00 96.06 133 ARG A N 1
ATOM 1065 C CA . ARG A 1 133 ? 12.040 -11.994 4.321 1.00 96.06 133 ARG A CA 1
ATOM 1066 C C . ARG A 1 133 ? 12.229 -12.147 2.811 1.00 96.06 133 ARG A C 1
ATOM 1068 O O . ARG A 1 133 ? 13.095 -11.483 2.235 1.00 96.06 133 ARG A O 1
ATOM 1075 N N . LEU A 1 134 ? 11.440 -13.006 2.166 1.00 95.19 134 LEU A N 1
ATOM 1076 C CA . LEU A 1 134 ? 11.495 -13.213 0.719 1.00 95.19 134 LEU A CA 1
ATOM 1077 C C . LEU A 1 134 ? 11.086 -11.947 -0.046 1.00 95.19 134 LEU A C 1
ATOM 1079 O O . LEU A 1 134 ? 11.789 -11.544 -0.973 1.00 95.19 134 LEU A O 1
ATOM 1083 N N . LEU A 1 135 ? 10.013 -11.277 0.376 1.00 95.38 135 LEU A N 1
ATOM 1084 C CA . LEU A 1 135 ? 9.540 -10.027 -0.218 1.00 95.38 135 LEU A CA 1
ATOM 1085 C C . LEU A 1 135 ? 10.580 -8.911 -0.095 1.00 95.38 135 LEU A C 1
ATOM 1087 O O . LEU A 1 135 ? 10.922 -8.289 -1.102 1.00 95.38 135 LEU A O 1
ATOM 1091 N N . LYS A 1 136 ? 11.167 -8.709 1.093 1.00 96.69 136 LYS A N 1
ATOM 1092 C CA . LYS A 1 136 ? 12.257 -7.736 1.305 1.00 96.69 136 LYS A CA 1
ATOM 1093 C C . LYS A 1 136 ? 13.453 -8.019 0.398 1.00 96.69 136 LYS A C 1
ATOM 1095 O O . LYS A 1 136 ? 13.985 -7.104 -0.230 1.00 96.69 136 LYS A O 1
ATOM 1100 N N . ASN A 1 137 ? 13.865 -9.281 0.285 1.00 95.81 137 ASN A N 1
ATOM 1101 C CA . ASN A 1 137 ? 14.959 -9.672 -0.606 1.00 95.81 137 ASN A CA 1
ATOM 1102 C C . ASN A 1 137 ? 14.629 -9.394 -2.079 1.00 95.81 137 ASN A C 1
ATOM 1104 O O . ASN A 1 137 ? 15.477 -8.877 -2.810 1.00 95.81 137 ASN A O 1
ATOM 1108 N N . ASN A 1 138 ? 13.401 -9.684 -2.509 1.00 94.88 138 ASN A N 1
ATOM 1109 C CA . ASN A 1 138 ? 12.968 -9.451 -3.882 1.00 94.88 138 ASN A CA 1
ATOM 1110 C C . ASN A 1 138 ? 12.883 -7.951 -4.210 1.00 94.88 138 ASN A C 1
ATOM 1112 O O . ASN A 1 138 ? 13.354 -7.547 -5.273 1.00 94.88 138 ASN A O 1
ATOM 1116 N N . PHE A 1 139 ? 12.405 -7.111 -3.283 1.00 95.62 139 PHE A N 1
ATOM 1117 C CA . PHE A 1 139 ? 12.463 -5.651 -3.423 1.00 95.62 139 PHE A CA 1
ATOM 1118 C C . PHE A 1 139 ? 13.902 -5.148 -3.590 1.00 95.62 139 PHE A C 1
ATOM 1120 O O . PHE A 1 139 ? 14.172 -4.368 -4.502 1.00 95.62 139 PHE A O 1
ATOM 1127 N N . HIS A 1 140 ? 14.846 -5.608 -2.760 1.00 93.75 140 HIS A N 1
ATOM 1128 C CA . HIS A 1 140 ? 16.258 -5.232 -2.897 1.00 93.75 140 HIS A CA 1
ATOM 1129 C C . HIS A 1 140 ? 16.855 -5.676 -4.236 1.00 93.75 140 HIS A C 1
ATOM 1131 O O . HIS A 1 140 ? 17.562 -4.901 -4.882 1.00 93.75 140 HIS A O 1
ATOM 1137 N N . LYS A 1 141 ? 16.531 -6.893 -4.687 1.00 92.06 141 LYS A N 1
ATOM 1138 C CA . LYS A 1 141 ? 16.975 -7.408 -5.985 1.00 92.06 141 LYS A CA 1
ATOM 1139 C C . LYS A 1 141 ? 16.418 -6.573 -7.140 1.00 92.06 141 LYS A C 1
ATOM 1141 O O . LYS A 1 141 ? 17.186 -6.175 -8.011 1.00 92.06 141 LYS A O 1
ATOM 1146 N N . LEU A 1 142 ? 15.125 -6.243 -7.118 1.00 90.50 142 LEU A N 1
ATOM 1147 C CA . LEU A 1 142 ? 14.510 -5.358 -8.109 1.00 90.50 142 LEU A CA 1
ATOM 1148 C C . LEU A 1 142 ? 15.150 -3.968 -8.104 1.00 90.50 142 LEU A C 1
ATOM 1150 O O . LEU A 1 142 ? 15.523 -3.469 -9.162 1.00 90.50 142 LEU A O 1
ATO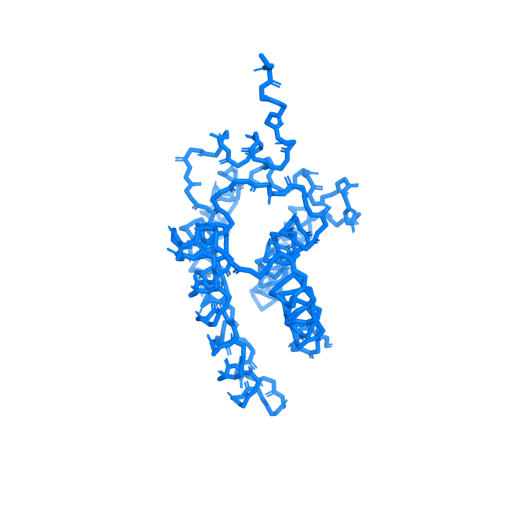M 1154 N N . MET A 1 143 ? 15.335 -3.351 -6.935 1.00 90.38 143 MET A N 1
ATOM 1155 C CA . MET A 1 143 ? 16.006 -2.051 -6.854 1.00 90.38 143 MET A CA 1
ATOM 1156 C C . MET A 1 143 ? 17.409 -2.109 -7.463 1.00 90.38 143 MET A C 1
ATOM 1158 O O . MET A 1 143 ? 17.750 -1.209 -8.215 1.00 90.38 143 MET A O 1
ATOM 1162 N N . SER A 1 144 ? 18.177 -3.176 -7.216 1.00 88.25 144 SER A N 1
ATOM 1163 C CA . SER A 1 144 ? 19.517 -3.355 -7.790 1.00 88.25 144 SER A CA 1
ATOM 1164 C C . SER A 1 144 ? 19.514 -3.523 -9.315 1.00 88.25 144 SER A C 1
ATOM 1166 O O . SER A 1 144 ? 20.397 -2.986 -9.988 1.00 88.25 144 SER A O 1
ATOM 1168 N N . ILE A 1 145 ? 18.538 -4.260 -9.859 1.00 86.88 145 ILE A N 1
ATOM 1169 C CA . ILE A 1 145 ? 18.350 -4.428 -11.310 1.00 86.88 145 ILE A CA 1
ATOM 1170 C C . ILE A 1 145 ? 18.044 -3.074 -11.965 1.00 86.88 145 ILE A C 1
ATOM 1172 O O . ILE A 1 145 ? 18.548 -2.781 -13.042 1.00 86.88 145 ILE A O 1
ATOM 1176 N N . HIS A 1 146 ? 17.248 -2.231 -11.302 1.00 80.69 146 HIS A N 1
ATOM 1177 C CA . HIS A 1 146 ? 16.782 -0.952 -11.850 1.00 80.69 146 HIS A CA 1
ATOM 1178 C C . HIS A 1 146 ? 17.601 0.275 -11.408 1.00 80.69 146 HIS A C 1
ATOM 1180 O O . HIS A 1 146 ? 17.268 1.391 -11.805 1.00 80.69 146 HIS A O 1
ATOM 1186 N N . SER A 1 147 ? 18.642 0.104 -10.584 1.00 72.56 147 SER A N 1
ATOM 1187 C CA . SER A 1 147 ? 19.554 1.174 -10.139 1.00 72.56 147 SER A CA 1
ATOM 1188 C C . SER A 1 147 ? 20.863 1.230 -10.922 1.00 72.56 147 SER A C 1
ATOM 1190 O O . SER A 1 147 ? 21.612 2.194 -10.793 1.00 72.56 147 SER A O 1
ATOM 1192 N N . SER A 1 148 ? 21.188 0.179 -11.672 1.00 56.78 148 SER A N 1
ATOM 1193 C CA . SER A 1 148 ? 22.418 0.124 -12.452 1.00 56.78 148 SER A CA 1
ATOM 1194 C C . SER A 1 148 ? 22.218 0.872 -13.772 1.00 56.78 148 SER A C 1
ATOM 1196 O O . SER A 1 148 ? 21.591 0.377 -14.703 1.00 56.78 148 SER A O 1
ATOM 1198 N N . GLU A 1 149 ? 22.805 2.066 -13.872 1.00 47.19 149 GLU A N 1
ATOM 1199 C CA . GLU A 1 149 ? 23.053 2.792 -15.130 1.00 47.19 149 GLU A CA 1
ATOM 1200 C C . GLU A 1 149 ? 24.073 2.065 -16.039 1.00 47.19 149 GLU A C 1
ATOM 1202 O O . GLU A 1 149 ? 24.881 2.687 -16.720 1.00 47.19 149 GLU A O 1
ATOM 1207 N N . SER A 1 150 ? 24.056 0.732 -16.093 1.00 42.28 150 SER A N 1
ATOM 1208 C CA . SER A 1 150 ? 24.737 -0.044 -17.130 1.00 42.28 150 SER A CA 1
ATOM 1209 C C . SER A 1 150 ? 23.716 -0.435 -18.191 1.00 42.28 150 SER A C 1
ATOM 1211 O O . SER A 1 150 ? 23.409 -1.607 -18.407 1.00 42.28 150 SER A O 1
ATOM 1213 N N . GLY A 1 151 ? 23.175 0.590 -18.855 1.00 41.62 151 GLY A N 1
ATOM 1214 C CA . GLY A 1 151 ? 22.734 0.437 -20.235 1.00 41.62 151 GLY A CA 1
ATOM 1215 C C . GLY A 1 151 ? 23.908 -0.096 -21.059 1.00 41.62 151 GLY A C 1
ATOM 1216 O O . GLY A 1 151 ? 25.053 0.245 -20.782 1.00 41.62 151 GLY A O 1
ATOM 1217 N N . TYR A 1 152 ? 23.617 -0.929 -22.055 1.00 42.19 152 TYR A N 1
ATOM 1218 C CA . TYR A 1 152 ? 24.578 -1.687 -22.869 1.00 42.19 152 TYR A CA 1
ATOM 1219 C C . TYR A 1 152 ? 25.129 -2.949 -22.197 1.00 42.19 152 TYR A C 1
ATOM 1221 O O . TYR A 1 152 ? 26.299 -3.012 -21.849 1.00 42.19 152 TYR A O 1
ATOM 1229 N N . LEU A 1 153 ? 24.283 -3.974 -22.057 1.00 41.72 153 LEU A N 1
ATOM 1230 C CA . LEU A 1 153 ? 24.518 -5.372 -22.472 1.00 41.72 153 LEU A CA 1
ATOM 1231 C C . LEU A 1 153 ? 23.386 -6.235 -21.879 1.00 41.72 153 LEU A C 1
ATOM 1233 O O . LEU A 1 153 ? 23.090 -6.127 -20.696 1.00 41.72 153 LEU A O 1
ATOM 1237 N N . SER A 1 154 ? 22.778 -7.106 -22.695 1.00 41.41 154 SER A N 1
ATOM 1238 C CA . SER A 1 154 ? 21.688 -8.065 -22.377 1.00 41.41 154 SER A CA 1
ATOM 1239 C C . SER A 1 154 ? 20.230 -7.547 -22.371 1.00 41.41 154 SER A C 1
ATOM 1241 O O . SER A 1 154 ? 19.485 -7.692 -21.407 1.00 41.41 154 SER A O 1
ATOM 1243 N N . ASN A 1 155 ? 19.750 -7.040 -23.513 1.00 45.94 155 ASN A N 1
ATOM 1244 C CA . ASN A 1 155 ? 18.343 -6.626 -23.690 1.00 45.94 155 ASN A CA 1
ATOM 1245 C C . ASN A 1 155 ? 17.308 -7.782 -23.747 1.00 45.94 155 ASN A C 1
ATOM 1247 O O . ASN A 1 155 ? 16.136 -7.510 -23.977 1.00 45.94 155 ASN A O 1
ATOM 1251 N N . GLY A 1 156 ? 17.705 -9.050 -23.562 1.00 47.12 156 GLY A N 1
ATOM 1252 C CA . GLY A 1 156 ? 16.799 -10.211 -23.675 1.00 47.12 156 GLY A CA 1
ATOM 1253 C C . GLY A 1 156 ? 16.620 -11.035 -22.394 1.00 47.12 156 GLY A C 1
ATOM 1254 O O . GLY A 1 156 ? 15.506 -11.423 -22.057 1.00 47.12 156 GLY A O 1
ATOM 1255 N N . GLU A 1 157 ? 17.697 -11.298 -21.648 1.00 48.91 157 GLU A N 1
ATOM 1256 C CA . GLU A 1 157 ? 17.628 -12.132 -20.434 1.00 48.91 157 GLU A CA 1
ATOM 1257 C C . GLU A 1 157 ? 17.213 -11.323 -19.197 1.00 48.91 157 GLU A C 1
ATOM 1259 O O . GLU A 1 157 ? 16.384 -11.777 -18.407 1.00 48.91 157 GLU A O 1
ATOM 1264 N N . ASN A 1 158 ? 17.691 -10.080 -19.068 1.00 54.00 158 ASN A N 1
ATOM 1265 C CA . ASN A 1 158 ? 17.329 -9.208 -17.946 1.00 54.00 158 ASN A CA 1
ATOM 1266 C C . ASN A 1 158 ? 15.861 -8.749 -17.985 1.00 54.00 158 ASN A C 1
ATOM 1268 O O . ASN A 1 158 ? 15.275 -8.495 -16.931 1.00 54.00 158 ASN A O 1
ATOM 1272 N N . SER A 1 159 ? 15.235 -8.673 -19.167 1.00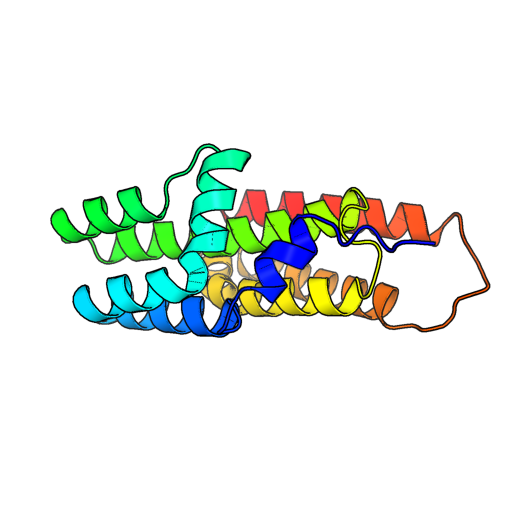 58.03 159 SER A N 1
ATOM 1273 C CA . SER A 1 159 ? 13.808 -8.340 -19.287 1.00 58.03 159 SER A CA 1
ATOM 1274 C C . SER A 1 159 ? 12.909 -9.471 -18.784 1.00 58.03 159 SER A C 1
ATOM 1276 O O . SER A 1 159 ? 11.953 -9.199 -18.055 1.00 58.03 159 SER A O 1
ATOM 1278 N N . ASN A 1 160 ? 13.242 -10.727 -19.108 1.00 59.47 160 ASN A N 1
ATOM 1279 C CA . ASN A 1 160 ? 12.481 -11.900 -18.665 1.00 59.47 160 ASN A CA 1
ATOM 1280 C C . ASN A 1 160 ? 12.624 -12.120 -17.153 1.00 59.47 160 ASN A C 1
ATOM 1282 O O . ASN A 1 160 ? 11.620 -12.223 -16.456 1.00 59.47 160 ASN A O 1
ATOM 1286 N N . ILE A 1 161 ? 13.851 -12.045 -16.620 1.00 59.03 161 ILE A N 1
ATOM 1287 C CA . ILE A 1 161 ? 14.116 -12.185 -15.176 1.00 59.03 161 ILE A CA 1
ATOM 1288 C C . ILE A 1 161 ? 13.368 -11.120 -14.355 1.00 59.03 161 ILE A C 1
ATOM 1290 O O . ILE A 1 161 ? 12.894 -11.399 -13.253 1.00 59.03 161 ILE A O 1
ATOM 1294 N N . ASN A 1 162 ? 13.238 -9.899 -14.881 1.00 76.06 162 ASN A N 1
ATOM 1295 C CA . ASN A 1 162 ? 12.501 -8.821 -14.226 1.00 76.06 162 ASN A CA 1
ATOM 1296 C C . ASN A 1 162 ? 10.980 -9.072 -14.215 1.00 76.06 162 ASN A C 1
ATOM 1298 O O . ASN A 1 162 ? 10.340 -8.889 -13.182 1.00 76.06 162 ASN A O 1
ATOM 1302 N N . SER A 1 163 ? 10.405 -9.515 -15.338 1.00 80.31 163 SER A N 1
ATOM 1303 C CA . SER A 1 163 ? 8.969 -9.826 -15.431 1.00 80.31 163 SER A CA 1
ATOM 1304 C C . SER A 1 163 ? 8.571 -10.999 -14.525 1.00 80.31 163 SER A C 1
ATOM 1306 O O . SER A 1 163 ? 7.558 -10.927 -13.820 1.00 80.31 163 SER A O 1
ATOM 1308 N N . ASP A 1 164 ? 9.399 -12.045 -14.478 1.00 86.69 164 ASP A N 1
ATOM 1309 C CA . ASP A 1 164 ? 9.174 -13.216 -13.628 1.00 86.69 164 ASP A CA 1
ATOM 1310 C C . ASP A 1 164 ? 9.260 -12.844 -12.145 1.00 86.69 164 ASP A C 1
ATOM 1312 O O . ASP A 1 164 ? 8.376 -13.189 -11.360 1.00 86.69 164 ASP A O 1
ATOM 1316 N N . LEU A 1 165 ? 10.273 -12.060 -11.755 1.00 89.69 165 LEU A N 1
ATOM 1317 C CA . LEU A 1 165 ? 10.433 -11.609 -10.372 1.00 89.69 165 LEU A CA 1
ATOM 1318 C C . LEU A 1 165 ? 9.279 -10.703 -9.917 1.00 89.69 165 LEU A C 1
ATOM 1320 O O . LEU A 1 165 ? 8.778 -10.874 -8.806 1.00 89.69 165 LEU A O 1
ATOM 1324 N N . LEU A 1 166 ? 8.826 -9.776 -10.767 1.00 90.50 166 LEU A N 1
ATOM 1325 C CA . LEU A 1 166 ? 7.650 -8.942 -10.488 1.00 90.50 166 LEU A CA 1
ATOM 1326 C C . LEU A 1 166 ? 6.386 -9.792 -10.318 1.00 90.50 166 LEU A C 1
ATOM 1328 O O . LEU A 1 166 ? 5.598 -9.539 -9.409 1.00 90.50 166 LEU A O 1
ATOM 1332 N N . THR A 1 167 ? 6.209 -10.821 -11.150 1.00 92.25 167 THR A N 1
ATOM 1333 C CA . THR A 1 167 ? 5.070 -11.748 -11.056 1.00 92.25 167 THR A CA 1
ATOM 1334 C C . THR A 1 167 ? 5.088 -12.516 -9.738 1.00 92.25 167 THR A C 1
ATOM 1336 O O . THR A 1 167 ? 4.100 -12.478 -9.010 1.00 92.25 167 THR A O 1
ATOM 1339 N N . ILE A 1 168 ? 6.234 -13.102 -9.378 1.00 92.06 168 ILE A N 1
ATOM 1340 C CA . ILE A 1 168 ? 6.422 -13.807 -8.103 1.00 92.06 168 ILE A CA 1
ATOM 1341 C C . ILE A 1 168 ? 6.122 -12.880 -6.920 1.00 92.06 168 ILE A C 1
ATOM 1343 O O . ILE A 1 168 ? 5.462 -13.284 -5.968 1.00 92.06 168 ILE A O 1
ATOM 1347 N N . MET A 1 169 ? 6.578 -11.625 -6.961 1.00 93.12 169 MET A N 1
ATOM 1348 C CA . MET A 1 169 ? 6.304 -10.665 -5.888 1.00 93.12 169 MET A CA 1
ATOM 1349 C C . MET A 1 169 ? 4.822 -10.330 -5.754 1.00 93.12 169 MET A C 1
ATOM 1351 O O . MET A 1 169 ? 4.312 -10.304 -4.638 1.00 93.12 169 MET A O 1
ATOM 1355 N N . ILE A 1 170 ? 4.133 -10.090 -6.869 1.00 93.06 170 ILE A N 1
ATOM 1356 C CA . ILE A 1 170 ? 2.694 -9.808 -6.873 1.00 93.06 170 ILE A CA 1
ATOM 1357 C C . ILE A 1 170 ? 1.913 -11.003 -6.309 1.00 93.06 170 ILE A C 1
ATOM 1359 O O . ILE A 1 170 ? 0.999 -10.815 -5.511 1.00 93.06 170 ILE A O 1
ATOM 1363 N N . GLU A 1 171 ? 2.283 -12.228 -6.681 1.00 92.69 171 GLU A N 1
ATOM 1364 C CA . GLU A 1 171 ? 1.652 -13.451 -6.172 1.00 92.69 171 GLU A CA 1
ATOM 1365 C C . GLU A 1 171 ? 1.917 -13.674 -4.679 1.00 92.69 171 GLU A C 1
ATOM 1367 O O . GLU A 1 171 ? 0.992 -13.991 -3.932 1.00 92.69 171 GLU A O 1
ATOM 1372 N N . LEU A 1 172 ? 3.153 -13.455 -4.221 1.00 90.50 172 LEU A N 1
ATOM 1373 C CA . LEU A 1 172 ? 3.502 -13.541 -2.801 1.00 90.50 172 LEU A CA 1
ATOM 1374 C C . LEU A 1 172 ? 2.743 -12.504 -1.970 1.00 90.50 172 LEU A C 1
ATOM 1376 O O . LEU A 1 172 ? 2.187 -12.855 -0.933 1.00 90.50 172 LEU A O 1
ATOM 1380 N N . LEU A 1 173 ? 2.673 -11.252 -2.434 1.00 91.88 173 LEU A N 1
ATOM 1381 C CA . LEU A 1 173 ? 1.917 -10.201 -1.752 1.00 91.88 173 LEU A CA 1
ATOM 1382 C C . LEU A 1 173 ? 0.425 -10.546 -1.682 1.00 91.88 173 LEU A C 1
ATOM 1384 O O . LEU A 1 173 ? -0.167 -10.415 -0.618 1.00 91.88 173 LEU A O 1
ATOM 1388 N N . ARG A 1 174 ? -0.171 -11.055 -2.771 1.00 91.25 174 ARG A N 1
ATOM 1389 C CA . ARG A 1 174 ? -1.567 -11.531 -2.770 1.00 91.25 174 ARG A CA 1
ATOM 1390 C C . ARG A 1 174 ? -1.800 -12.603 -1.716 1.00 91.25 174 ARG A C 1
ATOM 1392 O O . ARG A 1 174 ? -2.775 -12.520 -0.981 1.00 91.25 174 ARG A O 1
ATOM 1399 N N . LYS A 1 175 ? -0.895 -13.579 -1.626 1.00 89.00 175 LYS A N 1
ATOM 1400 C CA . LYS A 1 175 ? -0.986 -14.669 -0.650 1.00 89.00 175 LYS A CA 1
ATOM 1401 C C . LYS A 1 175 ? -0.904 -14.172 0.797 1.00 89.00 175 LYS A C 1
ATOM 1403 O O . LYS A 1 175 ? -1.568 -14.741 1.650 1.00 89.00 175 LYS A O 1
ATOM 1408 N N . CYS A 1 176 ? -0.109 -13.138 1.068 1.00 87.56 176 CYS A N 1
ATOM 1409 C CA . CYS A 1 176 ? 0.021 -12.563 2.411 1.00 87.56 176 CYS A CA 1
ATOM 1410 C C . CYS A 1 176 ? -1.208 -11.752 2.849 1.00 87.56 176 CYS A C 1
ATOM 1412 O O . CYS A 1 176 ? -1.382 -11.528 4.041 1.00 87.56 176 CYS A O 1
ATOM 1414 N N . MET A 1 177 ? -1.998 -11.264 1.890 1.00 85.00 177 MET A N 1
ATOM 1415 C CA . MET A 1 177 ? -3.112 -10.334 2.112 1.00 85.00 177 MET A CA 1
ATOM 1416 C C . MET A 1 177 ? -4.492 -10.976 1.875 1.00 85.00 177 MET A C 1
ATOM 1418 O O . MET A 1 177 ? -5.488 -10.259 1.846 1.00 85.00 177 MET A O 1
ATOM 1422 N N . SER A 1 178 ? -4.547 -12.295 1.640 1.00 78.50 178 SER A N 1
ATOM 1423 C CA . SER A 1 178 ? -5.786 -13.083 1.481 1.00 78.50 178 SER A CA 1
ATOM 1424 C C . SER A 1 178 ? -6.090 -13.857 2.754 1.00 78.50 178 SER A C 1
ATOM 1426 O O . SER A 1 178 ? -7.291 -13.996 3.069 1.00 78.50 178 SER A O 1
#

Mean predicted aligned error: 6.39 Å

Foldseek 3Di:
DDPPLQPVNVLCVPQPDQVLVLLVQLLVCLVVLVVVVNLVSVVSCVSLQVVCCVPVVDNLNVQLVVCNVVVNSPSNNLSSLVSLLVQLLVLLVCLLVCSCVPPNLVSLVSSVSSCVSCLVLQCPDDVSVVLSVVLNVLSVVLSVLRVDPPDDDDPDPSSVVSNVSSVVNNVSSVVSSD

pLDDT: mean 85.57, std 15.53, range [30.33, 97.75]

Nearest PDB structures (foldseek):
  6gow-assembly1_E  TM=4.817E-01  e=4.588E+00  Bacillus subtilis
  6fes-assembly1_A  TM=3.473E-01  e=3.646E+00  synthetic construct
  6z0c-assembly4_D  TM=2.257E-01  e=1.831E+00  Escherichia coli
  4m70-assembly3_I  TM=3.499E-01  e=8.334E+00  Solanum tuberosum

Sequence (178 aa):
MCNSISVFSQLRSELKVAPDKVFSAMIKYAEKEDSVNLIKSMKHIDPLLIRFQQQYDRDFKLIIKEDLKEGSSSDVLIVINDLIYTDIIDILNGVKNGEIETNKGVWIKIAYKDYVLISPYVVSVDNGFEQDRLLKNNFHKLMSIHSSESGYLSNGENSNINSDLLTIMIELLRKCMS

Radius of gyration: 17.01 Å; Cα contacts (8 Å, |Δi|>4): 155; chains: 1; bounding box: 44×36×48 Å

Solvent-accessible surface area (backbone atoms only — not comparable to full-atom values): 9938 Å² total; per-residue (Å²): 132,85,81,78,72,34,71,69,58,50,57,63,67,70,40,90,52,62,62,56,62,39,52,55,49,32,53,55,20,38,80,65,67,34,61,71,60,26,60,56,40,51,63,58,44,44,71,59,51,53,49,38,30,74,76,67,76,41,56,63,72,57,51,44,55,50,30,60,72,73,66,37,51,66,56,33,45,51,52,52,46,51,50,45,49,49,53,32,51,53,49,52,48,29,50,67,74,52,57,41,80,68,66,50,21,60,53,50,50,50,33,46,52,36,45,60,71,42,41,67,62,31,42,71,41,91,71,11,57,64,51,45,54,51,50,55,51,51,49,53,50,50,31,55,68,49,62,56,89,64,76,91,78,61,93,64,62,59,55,51,56,49,49,52,51,51,49,53,49,54,52,52,52,50,66,60,75,110

Secondary structure (DSSP, 8-state):
------HHHHHHHS-SS-HHHHHHHHHHHHHTT-HHHHHHHHGGGHHHHHHHHHHHS--HHHHHHHHHHHT-HHHHHHHHHHHHHHHHHHHHHHHHTTS--S-HHHHHHHHHHHHHHHHHHHHHSTTHHHHHHHHHHHHHHHHHHHH----SS-TTHHHHHHHHHHHHHHHHHHHHT-